Protein AF-A0A928RLR1-F1 (afdb_monomer)

Structure (mmCIF, N/CA/C/O backbone):
data_AF-A0A928RLR1-F1
#
_entry.id   AF-A0A928RLR1-F1
#
loop_
_atom_site.group_PDB
_atom_site.id
_atom_site.type_symbol
_atom_site.label_atom_id
_atom_site.label_alt_id
_atom_site.label_comp_id
_atom_site.label_asym_id
_atom_site.label_entity_id
_atom_site.label_seq_id
_atom_site.pdbx_PDB_ins_code
_atom_site.Cartn_x
_atom_site.Cartn_y
_atom_site.Cartn_z
_atom_site.occupancy
_atom_site.B_iso_or_equiv
_atom_site.auth_seq_id
_atom_site.auth_comp_id
_atom_site.auth_asym_id
_atom_site.auth_atom_id
_atom_site.pdbx_PDB_model_num
ATOM 1 N N . MET A 1 1 ? -2.158 -19.904 -23.054 1.00 44.50 1 MET A N 1
ATOM 2 C CA . MET A 1 1 ? -1.411 -20.178 -21.801 1.00 44.50 1 MET A CA 1
ATOM 3 C C . MET A 1 1 ? -1.931 -19.241 -20.722 1.00 44.50 1 MET A C 1
ATOM 5 O O . MET A 1 1 ? -2.123 -18.072 -21.026 1.00 44.50 1 MET A O 1
ATOM 9 N N . SER A 1 2 ? -2.221 -19.727 -19.510 1.00 50.03 2 SER A N 1
ATOM 10 C CA . SER A 1 2 ? -2.720 -18.870 -18.421 1.00 50.03 2 SER A CA 1
ATOM 11 C C . SER A 1 2 ? -1.707 -17.761 -18.097 1.00 50.03 2 SER A C 1
ATOM 13 O O . SER A 1 2 ? -0.499 -18.006 -18.111 1.00 50.03 2 SER A O 1
ATOM 15 N N . GLY A 1 3 ? -2.174 -16.541 -17.800 1.00 61.34 3 GLY A N 1
ATOM 16 C CA . GLY A 1 3 ? -1.291 -15.396 -17.512 1.00 61.34 3 GLY A CA 1
ATOM 17 C C . GLY A 1 3 ? -0.277 -15.675 -16.391 1.00 61.34 3 GLY A C 1
ATOM 18 O O . GLY A 1 3 ? 0.865 -15.237 -16.456 1.00 61.34 3 GLY A O 1
ATOM 19 N N . LEU A 1 4 ? -0.642 -16.518 -15.421 1.00 61.66 4 LEU A N 1
ATOM 20 C CA . LEU A 1 4 ? 0.240 -16.982 -14.344 1.00 61.66 4 LEU A CA 1
ATOM 21 C C . LEU A 1 4 ? 1.391 -17.881 -14.833 1.00 61.66 4 LEU A C 1
ATOM 23 O O . LEU A 1 4 ? 2.507 -17.769 -14.334 1.00 61.66 4 LEU A O 1
ATOM 27 N N . ALA A 1 5 ? 1.170 -18.737 -15.834 1.00 63.38 5 ALA A N 1
ATOM 28 C CA . ALA A 1 5 ? 2.241 -19.552 -16.412 1.00 63.38 5 ALA A CA 1
ATOM 29 C C . ALA A 1 5 ? 3.253 -18.686 -17.180 1.00 63.38 5 ALA A C 1
ATOM 31 O O . ALA A 1 5 ? 4.463 -18.884 -17.059 1.00 63.38 5 ALA A O 1
ATOM 32 N N . VAL A 1 6 ? 2.764 -17.680 -17.914 1.00 67.12 6 VAL A N 1
ATOM 33 C CA . VAL A 1 6 ? 3.610 -16.689 -18.599 1.00 67.12 6 VAL A CA 1
ATOM 34 C C . VAL A 1 6 ? 4.400 -15.862 -17.581 1.00 67.12 6 VAL A C 1
ATOM 36 O O . VAL A 1 6 ? 5.601 -15.652 -17.763 1.00 67.12 6 VAL A O 1
ATOM 39 N N . TYR A 1 7 ? 3.770 -15.469 -16.469 1.00 67.69 7 TYR A N 1
ATOM 40 C CA . TYR A 1 7 ? 4.453 -14.834 -15.345 1.00 67.69 7 TYR A CA 1
ATOM 41 C C . TYR A 1 7 ? 5.604 -15.690 -14.819 1.00 67.69 7 TYR A C 1
ATOM 43 O O . TYR A 1 7 ? 6.742 -15.230 -14.815 1.00 67.69 7 TYR A O 1
ATOM 51 N N . PHE A 1 8 ? 5.351 -16.946 -14.438 1.00 67.62 8 PHE A N 1
ATOM 52 C CA . PHE A 1 8 ? 6.400 -17.820 -13.907 1.00 67.62 8 PHE A CA 1
ATOM 53 C C . PHE A 1 8 ? 7.541 -18.051 -14.906 1.00 67.62 8 PHE A C 1
ATOM 55 O O . PHE A 1 8 ? 8.704 -18.069 -14.501 1.00 67.62 8 PHE A O 1
ATOM 62 N N . MET A 1 9 ? 7.252 -18.140 -16.208 1.00 66.94 9 MET A N 1
ATOM 63 C CA . MET A 1 9 ? 8.293 -18.230 -17.241 1.00 66.94 9 MET A CA 1
ATOM 64 C C . MET A 1 9 ? 9.148 -16.960 -17.339 1.00 66.94 9 MET A C 1
ATOM 66 O O . MET A 1 9 ? 10.378 -17.054 -17.378 1.00 66.94 9 MET A O 1
ATOM 70 N N . ARG A 1 10 ? 8.531 -15.769 -17.343 1.00 68.69 10 ARG A N 1
ATOM 71 C CA . ARG A 1 10 ? 9.257 -14.483 -17.350 1.00 68.69 10 ARG A CA 1
ATOM 72 C C . ARG A 1 10 ? 10.065 -14.286 -16.062 1.00 68.69 10 ARG A C 1
ATOM 74 O O . ARG A 1 10 ? 11.205 -13.826 -16.105 1.00 68.69 10 ARG A O 1
ATOM 81 N N . MET A 1 11 ? 9.513 -14.712 -14.930 1.00 66.69 11 MET A N 1
ATOM 82 C CA . MET A 1 11 ? 10.120 -14.613 -13.600 1.00 66.69 11 MET A CA 1
ATOM 83 C C . MET A 1 11 ? 11.278 -15.591 -13.395 1.00 66.69 11 MET A C 1
ATOM 85 O O . MET A 1 11 ? 12.257 -15.235 -12.742 1.00 66.69 11 MET A O 1
ATOM 89 N N . LYS A 1 12 ? 11.241 -16.778 -14.018 1.00 65.44 12 LYS A N 1
ATOM 90 C CA . LYS A 1 12 ? 12.367 -17.730 -14.022 1.00 65.44 12 LYS A CA 1
ATOM 91 C C . LYS A 1 12 ? 13.640 -17.109 -14.607 1.00 65.44 12 LYS A C 1
ATOM 93 O O . LYS A 1 12 ? 14.735 -17.404 -14.143 1.00 65.44 12 LYS A O 1
ATOM 98 N N . LYS A 1 13 ? 13.502 -16.205 -15.584 1.00 68.81 13 LYS A N 1
ATOM 99 C CA . LYS A 1 13 ? 14.628 -15.454 -16.168 1.00 68.81 13 LYS A CA 1
ATOM 100 C C . LYS A 1 13 ? 15.097 -14.278 -15.293 1.00 68.81 13 LYS A C 1
ATOM 102 O O . LYS A 1 13 ? 16.145 -13.701 -15.565 1.00 68.81 13 LYS A O 1
ATOM 107 N N . ARG A 1 14 ? 14.329 -13.886 -14.267 1.00 72.69 14 ARG A N 1
ATOM 108 C CA . ARG A 1 14 ? 14.570 -12.704 -13.417 1.00 72.69 14 ARG A CA 1
ATOM 109 C C . ARG A 1 14 ? 14.246 -13.006 -11.934 1.00 72.69 14 ARG A C 1
ATOM 111 O O . ARG A 1 14 ? 13.348 -12.384 -11.362 1.00 72.69 14 ARG A O 1
ATOM 118 N N . PRO A 1 15 ? 14.993 -13.919 -11.277 1.00 77.56 15 PRO A N 1
ATOM 119 C CA . PRO A 1 15 ? 14.675 -14.438 -9.935 1.00 77.56 15 PRO A CA 1
ATOM 120 C C . PRO A 1 15 ? 14.795 -13.405 -8.803 1.00 77.56 15 PRO A C 1
ATOM 122 O O . PRO A 1 15 ? 14.310 -13.635 -7.699 1.00 77.56 15 PRO A O 1
ATOM 125 N N . TYR A 1 16 ? 15.383 -12.239 -9.068 1.00 79.88 16 TYR A N 1
ATOM 126 C CA . TYR A 1 16 ? 15.481 -11.147 -8.101 1.00 79.88 16 TYR A CA 1
ATOM 127 C C . TYR A 1 16 ? 14.135 -10.446 -7.829 1.00 79.88 16 TYR A C 1
ATOM 129 O O . TYR A 1 16 ? 13.956 -9.887 -6.752 1.00 79.88 16 TYR A O 1
ATOM 137 N N . ILE A 1 17 ? 13.183 -10.473 -8.772 1.00 81.25 17 ILE A N 1
ATOM 138 C CA . ILE A 1 17 ? 11.841 -9.887 -8.595 1.00 81.25 17 ILE A CA 1
ATOM 139 C C . ILE A 1 17 ? 11.040 -10.643 -7.522 1.00 81.25 17 ILE A C 1
ATOM 141 O O . ILE A 1 17 ? 10.627 -10.009 -6.550 1.00 81.25 17 ILE A O 1
ATOM 145 N N . PRO A 1 18 ? 10.822 -11.973 -7.634 1.00 84.25 18 PRO A N 1
ATOM 146 C CA . PRO A 1 18 ? 10.083 -12.700 -6.607 1.00 84.25 18 PRO A CA 1
ATOM 147 C C . PRO A 1 18 ? 10.864 -12.723 -5.292 1.00 84.25 18 PRO A C 1
ATOM 149 O O . PRO A 1 18 ? 10.254 -12.618 -4.237 1.00 84.25 18 PRO A O 1
ATOM 152 N N . LEU A 1 19 ? 12.201 -12.767 -5.331 1.00 87.25 19 LEU A N 1
ATOM 153 C CA . LEU A 1 19 ? 13.027 -12.703 -4.126 1.00 87.25 19 LEU A CA 1
ATOM 154 C C . LEU A 1 19 ? 12.828 -11.391 -3.351 1.00 87.25 19 LEU A C 1
ATOM 156 O O . LEU A 1 19 ? 12.740 -11.411 -2.127 1.00 87.25 19 LEU A O 1
ATOM 160 N N . PHE A 1 20 ? 12.705 -10.256 -4.045 1.00 88.69 20 PHE A N 1
ATOM 161 C CA . PHE A 1 20 ? 12.429 -8.975 -3.395 1.00 88.69 20 PHE A CA 1
ATOM 162 C C . PHE A 1 20 ? 11.061 -8.968 -2.697 1.00 88.69 20 PHE A C 1
ATOM 164 O O . PHE A 1 20 ? 10.959 -8.544 -1.544 1.00 88.69 20 PHE A O 1
ATOM 171 N N . ILE A 1 21 ? 10.013 -9.479 -3.355 1.00 90.50 21 ILE A N 1
ATOM 172 C CA . ILE A 1 21 ? 8.676 -9.593 -2.744 1.00 90.50 21 ILE A CA 1
ATOM 173 C C . ILE A 1 21 ? 8.726 -10.560 -1.552 1.00 90.50 21 ILE A C 1
ATOM 175 O O . ILE A 1 21 ? 8.166 -10.276 -0.496 1.00 90.50 21 ILE A O 1
ATOM 179 N N . LEU A 1 22 ? 9.450 -11.671 -1.681 1.00 91.94 22 LEU A N 1
ATOM 180 C CA . LEU A 1 22 ? 9.619 -12.667 -0.627 1.00 91.94 22 LEU A CA 1
ATOM 181 C C . LEU A 1 22 ? 10.276 -12.064 0.626 1.00 91.94 22 LEU A C 1
ATOM 183 O O . LEU A 1 22 ? 9.747 -12.204 1.725 1.00 91.94 22 LEU A O 1
ATOM 187 N N . ILE A 1 23 ? 11.385 -11.337 0.469 1.00 92.00 23 ILE A N 1
ATOM 188 C CA . ILE A 1 23 ? 12.096 -10.706 1.592 1.00 92.00 23 ILE A CA 1
ATOM 189 C C . ILE A 1 23 ? 11.274 -9.560 2.195 1.00 92.00 23 ILE A C 1
ATOM 191 O O . ILE A 1 23 ? 11.144 -9.466 3.413 1.00 92.00 23 ILE A O 1
ATOM 195 N N . SER A 1 24 ? 10.691 -8.692 1.365 1.00 90.38 24 SER A N 1
ATOM 196 C CA . SER A 1 24 ? 9.906 -7.548 1.855 1.00 90.38 24 SER A CA 1
ATOM 197 C C . SER A 1 24 ? 8.658 -7.990 2.622 1.00 90.38 24 SER A C 1
ATOM 199 O O . SER A 1 24 ? 8.382 -7.463 3.699 1.00 90.38 24 SER A O 1
ATOM 201 N N . THR A 1 25 ? 7.947 -9.011 2.139 1.00 91.38 25 THR A N 1
ATOM 202 C CA . THR A 1 25 ? 6.800 -9.585 2.861 1.00 91.38 25 THR A CA 1
ATOM 203 C C . THR A 1 25 ? 7.210 -10.273 4.161 1.00 91.38 25 THR A C 1
ATOM 205 O O . THR A 1 25 ? 6.447 -10.205 5.127 1.00 91.38 25 THR A O 1
ATOM 208 N N . LEU A 1 26 ? 8.411 -10.863 4.239 1.00 91.12 26 LEU A N 1
ATOM 209 C CA . LEU A 1 26 ? 8.951 -11.397 5.495 1.00 91.12 26 LEU A CA 1
ATOM 210 C C . LEU A 1 26 ? 9.178 -10.273 6.507 1.00 91.12 26 LEU A C 1
ATOM 212 O O . LEU A 1 26 ?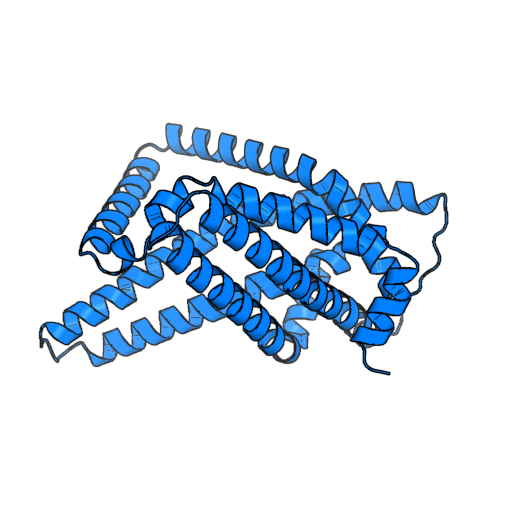 8.674 -10.348 7.626 1.00 91.12 26 LEU A O 1
ATOM 216 N N . ILE A 1 27 ? 9.880 -9.210 6.097 1.00 90.44 27 ILE A N 1
ATOM 217 C CA . ILE A 1 27 ? 10.170 -8.048 6.949 1.00 90.44 27 ILE A CA 1
ATOM 218 C C . ILE A 1 27 ? 8.868 -7.438 7.472 1.00 90.44 27 ILE A C 1
ATOM 220 O O . ILE A 1 27 ? 8.731 -7.246 8.676 1.00 90.44 27 ILE A O 1
ATOM 224 N N . ILE A 1 28 ? 7.887 -7.196 6.594 1.00 87.25 28 ILE A N 1
ATOM 225 C CA . ILE A 1 28 ? 6.581 -6.642 6.986 1.00 87.25 28 ILE A CA 1
ATOM 226 C C . ILE A 1 28 ? 5.884 -7.558 7.996 1.00 87.25 28 ILE A C 1
ATOM 228 O O . ILE A 1 28 ? 5.355 -7.077 8.993 1.00 87.25 28 ILE A O 1
ATOM 232 N N . THR A 1 29 ? 5.902 -8.872 7.769 1.00 86.44 29 THR A N 1
ATOM 233 C CA . THR A 1 29 ? 5.250 -9.838 8.665 1.00 86.44 29 THR A CA 1
ATOM 234 C C . THR A 1 29 ? 5.914 -9.873 10.044 1.00 86.44 29 THR A C 1
ATOM 236 O O . THR A 1 29 ? 5.217 -9.883 11.055 1.00 86.44 29 THR A O 1
ATOM 239 N N . VAL A 1 30 ? 7.247 -9.821 10.106 1.00 84.75 30 VAL A N 1
ATOM 240 C CA . VAL A 1 30 ? 7.993 -9.771 11.374 1.00 84.75 30 VAL A CA 1
ATOM 241 C C . VAL A 1 30 ? 7.764 -8.448 12.110 1.00 84.75 30 VAL A C 1
ATOM 243 O O . VAL A 1 30 ? 7.572 -8.456 13.325 1.00 84.75 30 VAL A O 1
ATOM 246 N N . LEU A 1 31 ? 7.766 -7.316 11.397 1.00 85.00 31 LEU A N 1
ATOM 247 C CA . LEU A 1 31 ? 7.502 -5.999 11.987 1.00 85.00 31 LEU A CA 1
ATOM 248 C C . LEU A 1 31 ? 6.078 -5.896 12.534 1.00 85.00 31 LEU A C 1
ATOM 250 O O . LEU A 1 31 ? 5.882 -5.354 13.616 1.00 85.00 31 LEU A O 1
ATOM 254 N N . GLU A 1 32 ? 5.095 -6.433 11.813 1.00 78.62 32 GLU A N 1
ATOM 255 C CA . GLU A 1 32 ? 3.702 -6.464 12.262 1.00 78.62 32 GLU A CA 1
ATOM 256 C C . GLU A 1 32 ? 3.542 -7.330 13.512 1.00 78.62 32 GLU A C 1
ATOM 258 O O . GLU A 1 32 ? 2.891 -6.906 14.460 1.00 78.62 32 GLU A O 1
ATOM 263 N N . HIS A 1 33 ? 4.205 -8.488 13.556 1.00 75.88 33 HIS A N 1
ATOM 264 C CA . HIS A 1 33 ? 4.186 -9.372 14.719 1.00 75.88 33 HIS A CA 1
ATOM 265 C C . HIS A 1 33 ? 4.811 -8.740 15.970 1.00 75.88 33 HIS A C 1
ATOM 267 O O . HIS A 1 33 ? 4.310 -8.919 17.072 1.00 75.88 33 HIS A O 1
ATOM 273 N N . LYS A 1 34 ? 5.901 -7.982 15.808 1.00 77.50 34 LYS A N 1
ATOM 274 C CA . LYS A 1 34 ? 6.567 -7.277 16.915 1.00 77.50 34 LYS A CA 1
ATOM 275 C C . LYS A 1 34 ? 5.932 -5.925 17.248 1.00 77.50 34 LYS A C 1
ATOM 277 O O . LYS A 1 34 ? 6.462 -5.199 18.086 1.00 77.50 34 LYS A O 1
ATOM 282 N N . SER A 1 35 ? 4.858 -5.541 16.560 1.00 76.12 35 SER A N 1
ATOM 283 C CA . SER A 1 35 ? 4.264 -4.226 16.741 1.00 76.12 35 SER A CA 1
ATOM 284 C C . SER A 1 35 ? 3.439 -4.186 18.031 1.00 76.12 35 SER A C 1
ATOM 286 O O . SER A 1 35 ? 2.433 -4.894 18.122 1.00 76.12 35 SER A O 1
ATOM 288 N N . PRO A 1 36 ? 3.766 -3.299 18.989 1.00 69.38 36 PRO A N 1
ATOM 289 C CA . PRO A 1 36 ? 2.990 -3.158 20.222 1.00 69.38 36 PRO A CA 1
ATOM 290 C C . PRO A 1 36 ? 1.555 -2.680 19.948 1.00 69.38 36 PRO A C 1
ATOM 292 O O . PRO A 1 36 ? 0.653 -2.897 20.751 1.00 69.38 36 PRO A O 1
ATOM 295 N N . ILE A 1 37 ? 1.317 -2.048 18.793 1.00 66.31 37 ILE A N 1
ATOM 296 C CA . ILE A 1 37 ? -0.022 -1.646 18.345 1.00 66.31 37 ILE A CA 1
ATOM 297 C C . ILE A 1 37 ? -0.855 -2.883 17.999 1.00 66.31 37 ILE A C 1
ATOM 299 O O . ILE A 1 37 ? -2.018 -2.967 18.377 1.00 66.31 37 ILE A O 1
ATOM 303 N N . VAL A 1 38 ? -0.269 -3.853 17.296 1.00 68.00 38 VAL A N 1
ATOM 304 C CA . VAL A 1 38 ? -0.962 -5.094 16.924 1.00 68.00 38 VAL A CA 1
ATOM 305 C C . VAL A 1 38 ? -1.201 -5.959 18.158 1.00 68.00 38 VAL A C 1
ATOM 307 O O . VAL A 1 38 ? -2.268 -6.542 18.287 1.00 68.00 38 VAL A O 1
ATOM 310 N N . GLU A 1 39 ? -0.279 -5.961 19.116 1.00 65.19 39 GLU A N 1
ATOM 311 C CA . GLU A 1 39 ? -0.481 -6.623 20.407 1.00 65.19 39 GLU A CA 1
ATOM 312 C C . GLU A 1 39 ? -1.620 -5.994 21.216 1.00 65.19 39 GLU A C 1
ATOM 314 O O . GLU A 1 39 ? -2.522 -6.693 21.681 1.00 65.19 39 GLU A O 1
ATOM 319 N N . LYS A 1 40 ? -1.626 -4.663 21.327 1.00 63.38 40 LYS A N 1
ATOM 320 C CA . LYS A 1 40 ? -2.626 -3.937 22.114 1.00 63.38 40 LYS A CA 1
ATOM 321 C C . LYS A 1 40 ? -4.017 -3.975 21.478 1.00 63.38 40 LYS A C 1
ATOM 323 O O . LYS A 1 40 ? -4.995 -4.202 22.180 1.00 63.38 40 LYS A O 1
ATOM 328 N N . TYR A 1 41 ? -4.114 -3.761 20.166 1.00 60.28 41 TYR A N 1
ATOM 329 C CA . TYR A 1 41 ? -5.388 -3.577 19.455 1.00 60.28 41 TYR A CA 1
ATOM 330 C C . TYR A 1 41 ? -5.805 -4.768 18.582 1.00 60.28 41 TYR A C 1
ATOM 332 O O . TYR A 1 41 ? -6.936 -4.810 18.108 1.00 60.28 41 TYR A O 1
ATOM 340 N N . GLY A 1 42 ? -4.914 -5.731 18.345 1.00 55.59 42 GLY A N 1
ATOM 341 C CA . GLY A 1 42 ? -5.177 -6.903 17.506 1.00 55.59 42 GLY A CA 1
ATOM 342 C C . GLY A 1 42 ? -5.837 -8.067 18.241 1.00 55.59 42 GLY A C 1
ATOM 343 O O . GLY A 1 42 ? -6.270 -9.020 17.596 1.00 55.59 42 GLY A O 1
ATOM 344 N N . SER A 1 43 ? -5.971 -8.010 19.570 1.00 54.94 43 SER A N 1
ATOM 345 C CA . SER A 1 43 ? -6.797 -8.985 20.282 1.00 54.94 43 SER A CA 1
ATOM 346 C C . SER A 1 43 ? -8.282 -8.685 20.038 1.00 54.94 43 SER A C 1
ATOM 348 O O . SER A 1 43 ? -8.764 -7.583 20.306 1.00 54.94 43 SER A O 1
ATOM 350 N N . PHE A 1 44 ? -9.048 -9.682 19.578 1.00 50.00 44 PHE A N 1
ATOM 351 C CA . PHE A 1 44 ? -10.512 -9.576 19.439 1.00 50.00 44 PHE A CA 1
ATOM 352 C C . PHE A 1 44 ? -11.206 -9.134 20.741 1.00 50.00 44 PHE A C 1
ATOM 354 O O . PHE A 1 44 ? -12.317 -8.615 20.702 1.00 50.00 44 PHE A O 1
ATOM 361 N N . LYS A 1 45 ? -10.536 -9.277 21.890 1.00 49.22 45 LYS A N 1
ATOM 362 C CA . LYS A 1 45 ? -11.004 -8.851 23.211 1.00 49.22 45 LYS A CA 1
ATOM 363 C C . LYS A 1 45 ? -11.391 -7.368 23.263 1.00 49.22 45 LYS A C 1
ATOM 365 O O . LYS A 1 45 ? -12.370 -7.046 23.921 1.00 49.22 45 LYS A O 1
ATOM 370 N N . LEU A 1 46 ? -10.679 -6.502 22.538 1.00 52.16 46 LEU A N 1
ATOM 371 C CA . LEU A 1 46 ? -10.947 -5.058 22.492 1.00 52.16 46 LEU A CA 1
ATOM 372 C C . LEU A 1 46 ? -12.137 -4.709 21.581 1.00 52.16 46 LEU A C 1
ATOM 374 O O . LEU A 1 46 ? -12.818 -3.723 21.816 1.00 52.16 46 LEU A O 1
ATOM 378 N N . ILE A 1 47 ? -12.427 -5.541 20.570 1.00 51.09 47 ILE A N 1
ATOM 379 C CA . ILE A 1 47 ? -13.580 -5.373 19.663 1.00 51.09 47 ILE A CA 1
ATOM 380 C C . ILE A 1 47 ? -14.899 -5.786 20.349 1.00 51.09 47 ILE A C 1
ATOM 382 O O . ILE A 1 47 ? -15.972 -5.311 19.985 1.00 51.09 47 ILE A O 1
ATOM 386 N N . PHE A 1 48 ? -14.827 -6.661 21.355 1.00 49.53 48 PHE A N 1
ATOM 387 C CA . PHE A 1 48 ? -15.995 -7.163 22.088 1.00 49.53 48 PHE A CA 1
ATOM 388 C C . PHE A 1 48 ? -16.144 -6.587 23.507 1.00 49.53 48 PHE A C 1
ATOM 390 O O . PHE A 1 48 ? -17.119 -6.913 24.185 1.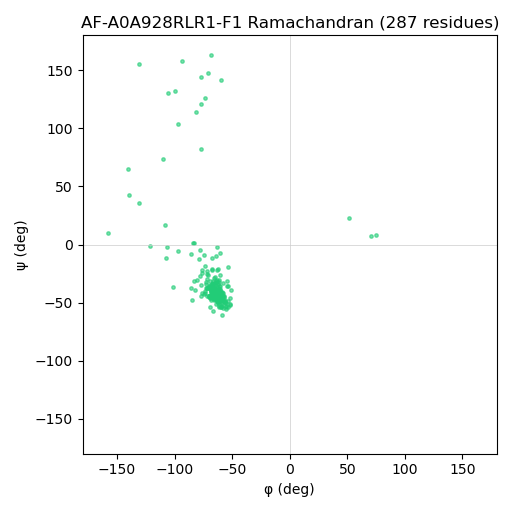00 49.53 48 PHE A O 1
ATOM 397 N N . SER A 1 49 ? -15.222 -5.739 23.976 1.00 52.41 49 SER A N 1
ATOM 398 C CA . SER A 1 49 ? -15.354 -5.047 25.263 1.00 52.41 49 SER A CA 1
ATOM 399 C C . SER A 1 49 ? -15.994 -3.661 25.104 1.00 52.41 49 SER A C 1
ATOM 401 O O . SER A 1 49 ? -15.962 -3.049 24.037 1.00 52.41 49 SER A O 1
ATOM 403 N N . LYS A 1 50 ? -16.577 -3.135 26.192 1.00 54.81 50 LYS A N 1
ATOM 404 C CA . LYS A 1 50 ? -17.102 -1.755 26.270 1.00 54.81 50 LYS A CA 1
ATOM 405 C C . LYS A 1 50 ? -16.025 -0.672 26.041 1.00 54.81 50 LYS A C 1
ATOM 407 O O . LYS A 1 50 ? -16.382 0.491 25.888 1.00 54.81 50 LYS A O 1
ATOM 412 N N . ASP A 1 51 ? -14.749 -1.051 25.942 1.00 62.28 51 ASP A N 1
ATOM 413 C CA . ASP A 1 51 ? -13.594 -0.146 25.891 1.00 62.28 51 ASP A CA 1
ATOM 414 C C . ASP A 1 51 ? -13.409 0.581 24.549 1.00 62.28 51 ASP A C 1
ATOM 416 O O . ASP A 1 51 ? -12.556 1.462 24.457 1.00 62.28 51 ASP A O 1
ATOM 420 N N . ILE A 1 52 ? -14.154 0.242 23.485 1.00 64.50 52 ILE A N 1
ATOM 421 C CA . ILE A 1 52 ? -13.976 0.908 22.179 1.00 64.50 52 ILE A CA 1
ATOM 422 C C . ILE A 1 52 ? -14.353 2.386 22.269 1.00 64.50 52 ILE A C 1
ATOM 424 O O . ILE A 1 52 ? -13.613 3.221 21.758 1.00 64.50 52 ILE A O 1
ATOM 428 N N . MET A 1 53 ? -15.473 2.731 22.914 1.00 66.00 53 MET A N 1
ATOM 429 C CA . MET A 1 53 ? -15.862 4.142 23.058 1.00 66.00 53 MET A CA 1
ATOM 430 C C . MET A 1 53 ? -14.918 4.899 23.973 1.00 66.00 53 MET A C 1
ATOM 432 O O . MET A 1 53 ? -14.590 6.038 23.666 1.00 66.00 53 MET A O 1
ATOM 436 N N . ASP A 1 54 ? -14.433 4.262 25.035 1.00 69.69 54 ASP A N 1
ATOM 437 C CA . ASP A 1 54 ? -13.454 4.875 25.928 1.00 69.69 54 ASP A CA 1
ATOM 438 C C . ASP A 1 54 ? -12.121 5.089 25.198 1.00 69.69 54 ASP A C 1
ATOM 440 O O . ASP A 1 54 ? -11.525 6.155 25.301 1.00 69.69 54 ASP A O 1
ATOM 444 N N . SER A 1 55 ? -11.703 4.141 24.351 1.00 70.94 55 SER A N 1
ATOM 445 C CA . SER A 1 55 ? -10.503 4.262 23.511 1.00 70.94 55 SER A CA 1
ATOM 446 C C . SER A 1 55 ? -10.653 5.326 22.418 1.00 70.94 55 SER A C 1
ATOM 448 O O . SER A 1 55 ? -9.705 6.058 22.134 1.00 70.94 55 SER A O 1
ATOM 450 N N . LEU A 1 56 ? -11.832 5.426 21.790 1.00 68.94 56 LEU A N 1
ATOM 451 C CA . LEU A 1 56 ? -12.139 6.474 20.811 1.00 68.94 56 LEU A CA 1
ATOM 452 C C . LEU A 1 56 ? -12.263 7.847 21.479 1.00 68.94 56 LEU A C 1
ATOM 454 O O . LEU A 1 56 ? -11.806 8.835 20.910 1.00 68.94 56 LEU A O 1
ATOM 458 N N . GLY A 1 57 ? -12.834 7.910 22.681 1.00 70.00 57 GLY A N 1
ATOM 459 C CA . GLY A 1 57 ? -12.917 9.112 23.506 1.00 70.00 57 GLY A CA 1
ATOM 460 C C . GLY A 1 57 ? -11.538 9.579 23.959 1.00 70.00 57 GLY A C 1
ATOM 461 O O . GLY A 1 57 ? -11.213 10.751 23.803 1.00 70.00 57 GLY A O 1
ATOM 462 N N . GLU A 1 58 ? -10.679 8.662 24.414 1.00 76.25 58 GLU A N 1
ATOM 463 C CA . GLU A 1 58 ? -9.277 8.945 24.741 1.00 76.25 58 GLU A CA 1
ATOM 464 C C . GLU A 1 58 ? -8.511 9.434 23.502 1.00 76.25 58 GLU A C 1
ATOM 466 O O . GLU A 1 58 ? -7.719 10.373 23.588 1.00 76.25 58 GLU A O 1
ATOM 471 N N . LEU A 1 59 ? -8.760 8.835 22.330 1.00 72.12 59 LEU A N 1
ATOM 472 C CA . LEU A 1 59 ? -8.174 9.283 21.067 1.00 72.12 59 LEU A CA 1
ATOM 473 C C . LEU A 1 59 ? -8.658 10.690 20.685 1.00 72.12 59 LEU A C 1
ATOM 475 O O . LEU A 1 59 ? -7.828 11.528 20.339 1.00 72.12 59 LEU A O 1
ATOM 479 N N . SER A 1 60 ? -9.963 10.967 20.785 1.00 73.62 60 SER A N 1
ATOM 480 C CA . SER A 1 60 ? -10.541 12.295 20.527 1.00 73.62 60 SER A CA 1
ATOM 481 C C . SER A 1 60 ? -9.954 13.336 21.471 1.00 73.62 60 SER A C 1
ATOM 483 O O . SER A 1 60 ? -9.458 14.362 21.020 1.00 73.62 60 SER A O 1
ATOM 485 N N . HIS A 1 61 ? -9.893 13.029 22.768 1.00 78.19 61 HIS A N 1
ATOM 486 C CA . HIS A 1 61 ? -9.314 13.913 23.773 1.00 78.19 61 HIS A CA 1
ATOM 487 C C . HIS A 1 61 ? -7.826 14.175 23.507 1.00 78.19 61 HIS A C 1
ATOM 489 O O . HIS A 1 61 ? -7.358 15.303 23.655 1.00 78.19 61 HIS A O 1
ATOM 495 N N . LYS A 1 62 ? -7.055 13.165 23.078 1.00 78.56 62 LYS A N 1
ATOM 496 C CA . LYS A 1 62 ? -5.651 13.353 22.668 1.00 78.56 62 LYS A CA 1
ATOM 497 C C . LYS A 1 62 ? -5.526 14.260 21.448 1.00 78.56 62 LYS A C 1
ATOM 499 O O . LYS A 1 62 ? -4.633 15.100 21.428 1.00 78.56 62 LYS A O 1
ATOM 504 N N . VAL A 1 63 ? -6.410 14.114 20.460 1.00 75.06 63 VAL A N 1
ATOM 505 C CA . VAL A 1 63 ? -6.454 14.982 19.272 1.00 75.06 63 VAL A CA 1
ATOM 506 C C . VAL A 1 63 ? -6.822 16.415 19.669 1.00 75.06 63 VAL A C 1
ATOM 508 O O . VAL A 1 63 ? -6.157 17.351 19.240 1.00 75.06 63 VAL A O 1
ATOM 511 N N . GLU A 1 64 ? -7.816 16.601 20.536 1.00 76.19 64 GLU A N 1
ATOM 512 C CA . GLU A 1 64 ? -8.225 17.913 21.054 1.00 76.19 64 GLU A CA 1
ATOM 513 C C . GLU A 1 64 ? -7.111 18.583 21.862 1.00 76.19 64 GLU A C 1
ATOM 515 O O . GLU A 1 64 ? -6.788 19.743 21.622 1.00 76.19 64 GLU A O 1
ATOM 520 N N . THR A 1 65 ? -6.463 17.837 22.761 1.00 79.06 65 THR A N 1
ATOM 521 C CA . THR A 1 65 ? -5.326 18.325 23.561 1.00 79.06 65 THR A CA 1
ATOM 522 C C . THR A 1 65 ? -4.155 18.712 22.659 1.00 79.06 65 THR A C 1
ATOM 524 O O . THR A 1 65 ? -3.525 19.748 22.855 1.00 79.06 65 THR A O 1
ATOM 527 N N . PHE A 1 66 ? -3.892 17.911 21.624 1.00 72.94 66 PHE A N 1
ATOM 528 C CA . PHE A 1 66 ? -2.883 18.215 20.618 1.00 72.94 66 PHE A CA 1
ATOM 529 C C . PHE A 1 66 ? -3.207 19.511 19.861 1.00 72.94 66 PHE A C 1
ATOM 531 O O . PHE A 1 66 ? -2.326 20.341 19.668 1.00 72.94 66 PHE A O 1
ATOM 538 N N . ILE A 1 67 ? -4.468 19.734 19.478 1.00 73.81 67 ILE A N 1
ATOM 539 C CA . ILE A 1 67 ? -4.902 20.972 18.806 1.00 73.81 67 ILE A CA 1
ATOM 540 C C . ILE A 1 67 ? -4.821 22.186 19.750 1.00 73.81 67 ILE A C 1
ATOM 542 O O . ILE A 1 67 ? -4.471 23.281 19.307 1.00 73.81 67 ILE A O 1
ATOM 546 N N . ALA A 1 68 ? -5.112 22.000 21.040 1.00 76.75 68 ALA A N 1
ATOM 547 C CA . ALA A 1 68 ? -5.113 23.062 22.045 1.00 76.75 68 ALA A CA 1
ATOM 548 C C . ALA A 1 68 ? -3.713 23.638 22.342 1.00 76.75 68 ALA A C 1
ATOM 550 O O . ALA A 1 68 ? -3.608 24.782 22.787 1.00 76.75 68 ALA A O 1
ATOM 551 N N . GLU A 1 69 ? -2.636 22.900 22.048 1.00 81.75 69 GLU A N 1
ATOM 552 C CA . GLU A 1 69 ? -1.247 23.352 22.202 1.00 81.75 69 GLU A CA 1
ATOM 553 C C . GLU A 1 69 ? -0.546 23.565 20.842 1.00 81.75 69 GLU A C 1
ATOM 555 O O . GLU A 1 69 ? 0.350 22.803 20.454 1.00 81.75 69 GLU A O 1
ATOM 560 N N . PRO A 1 70 ? -0.875 24.638 20.098 1.00 71.19 70 PRO A N 1
ATOM 561 C CA . PRO A 1 70 ? -0.496 24.781 18.691 1.00 71.19 70 PRO A CA 1
ATOM 562 C C . PRO A 1 70 ? 1.021 24.806 18.456 1.00 71.19 70 PRO A C 1
ATOM 564 O O . PRO A 1 70 ? 1.499 24.314 17.435 1.00 71.19 70 PRO A O 1
ATOM 567 N N . LYS A 1 71 ? 1.809 25.337 19.402 1.00 76.44 71 LYS A N 1
ATOM 568 C CA . LYS A 1 71 ? 3.277 25.361 19.283 1.00 76.44 71 LYS A CA 1
ATOM 569 C C . LYS A 1 71 ? 3.884 23.958 19.372 1.00 76.44 71 LYS A C 1
ATOM 571 O O . LYS A 1 71 ? 4.739 23.620 18.556 1.00 76.44 71 LYS A O 1
ATOM 576 N N . ASN A 1 72 ? 3.418 23.139 20.314 1.00 79.12 72 ASN A N 1
ATOM 577 C CA . ASN A 1 72 ? 3.885 21.762 20.480 1.00 79.12 72 ASN A CA 1
ATOM 578 C C . ASN A 1 72 ? 3.405 20.881 19.318 1.00 79.12 72 ASN A C 1
ATOM 580 O O . ASN A 1 72 ? 4.172 20.063 18.807 1.00 79.12 72 ASN A O 1
ATOM 584 N N . ALA A 1 73 ? 2.184 21.120 18.830 1.00 79.06 73 ALA A N 1
ATOM 585 C CA . ALA A 1 73 ? 1.619 20.427 17.679 1.00 79.06 73 ALA A CA 1
ATOM 586 C C . ALA A 1 73 ? 2.423 20.642 16.393 1.00 79.06 73 ALA A C 1
ATOM 588 O O . ALA A 1 73 ? 2.764 19.678 15.706 1.00 79.06 73 ALA A O 1
ATOM 589 N N . ILE A 1 74 ? 2.781 21.894 16.079 1.00 84.81 74 ILE A N 1
ATOM 590 C CA . ILE A 1 74 ? 3.565 22.219 14.877 1.00 84.81 74 ILE A CA 1
ATOM 591 C C . ILE A 1 74 ? 4.928 21.520 14.913 1.00 84.81 74 ILE A C 1
ATOM 593 O O . ILE A 1 74 ? 5.338 20.931 13.913 1.00 84.81 74 ILE A O 1
ATOM 597 N N . VAL A 1 75 ? 5.616 21.532 16.060 1.00 85.81 75 VAL A N 1
ATOM 598 C CA . VAL A 1 75 ? 6.915 20.855 16.210 1.00 85.81 75 VAL A CA 1
ATOM 599 C C . VAL A 1 75 ? 6.776 19.348 15.987 1.00 85.81 75 VAL A C 1
ATOM 601 O O . VAL A 1 75 ? 7.560 18.767 15.238 1.00 85.81 75 VAL A O 1
ATOM 604 N N . GLN A 1 76 ? 5.755 18.713 16.566 1.00 85.38 76 GLN A N 1
ATOM 605 C CA . GLN A 1 76 ? 5.514 17.279 16.386 1.00 85.38 76 GLN A CA 1
ATOM 606 C C . GLN A 1 76 ? 5.156 16.920 14.935 1.00 85.38 76 GLN A C 1
ATOM 608 O O . GLN A 1 76 ? 5.661 15.922 14.419 1.00 85.38 76 GLN A O 1
ATOM 613 N N . ILE A 1 77 ? 4.364 17.750 14.243 1.00 88.25 77 ILE A N 1
ATOM 614 C CA . ILE A 1 77 ? 4.063 17.573 12.811 1.00 88.25 77 ILE A CA 1
ATOM 615 C C . ILE A 1 77 ? 5.343 17.675 11.983 1.00 88.25 77 ILE A C 1
ATOM 617 O O . ILE A 1 77 ? 5.590 16.820 11.137 1.00 88.25 77 ILE A O 1
ATOM 621 N N . LEU A 1 78 ? 6.182 18.683 12.226 1.00 91.00 78 LEU A N 1
ATOM 622 C CA . LEU A 1 78 ? 7.435 18.854 11.487 1.00 91.00 78 LEU A CA 1
ATOM 623 C C . LEU A 1 78 ? 8.391 17.676 11.703 1.00 91.00 78 LEU A C 1
ATOM 625 O O . LEU A 1 78 ? 8.954 17.164 10.734 1.00 91.00 78 LEU A O 1
ATOM 629 N N . LEU A 1 79 ? 8.530 17.204 12.946 1.00 91.69 79 LEU A N 1
ATOM 630 C CA . LEU A 1 79 ? 9.322 16.013 13.263 1.00 91.69 79 LEU A CA 1
ATOM 631 C C . LEU A 1 79 ? 8.772 14.769 12.560 1.00 91.69 79 LEU A C 1
ATOM 633 O O . LEU A 1 79 ? 9.542 13.993 11.994 1.00 91.69 79 LEU A O 1
ATOM 637 N N . TYR A 1 80 ? 7.449 14.605 12.542 1.00 91.44 80 TYR A N 1
ATOM 638 C CA . TYR A 1 80 ? 6.795 13.509 11.837 1.00 91.44 80 TYR A CA 1
ATOM 639 C C . TYR A 1 80 ? 7.045 13.562 10.325 1.00 91.44 80 TYR A C 1
ATOM 641 O O . TYR A 1 80 ? 7.416 12.552 9.731 1.00 91.44 80 TYR A O 1
ATOM 649 N N . LEU A 1 81 ? 6.892 14.732 9.699 1.00 94.38 81 LEU A N 1
ATOM 650 C CA . LEU A 1 81 ? 7.144 14.911 8.267 1.00 94.38 81 LEU A CA 1
ATOM 651 C C . LEU A 1 81 ? 8.612 14.641 7.921 1.00 94.38 81 LEU A C 1
ATOM 653 O O . LEU A 1 81 ? 8.895 13.968 6.929 1.00 94.38 81 LEU A O 1
ATOM 657 N N . LEU A 1 82 ? 9.547 15.103 8.753 1.00 94.44 82 LEU A N 1
ATOM 658 C CA . LEU A 1 82 ? 10.971 14.834 8.567 1.00 94.44 82 LEU A CA 1
ATOM 659 C C . LEU A 1 82 ? 11.276 13.334 8.683 1.00 94.44 82 LEU A C 1
ATOM 661 O O . LEU A 1 82 ? 11.981 12.778 7.839 1.00 94.44 82 LEU A O 1
ATOM 665 N N . PHE A 1 83 ? 10.704 12.665 9.686 1.00 93.81 83 PHE A N 1
ATOM 666 C CA . PHE A 1 83 ? 10.830 11.221 9.861 1.00 93.81 83 PHE A CA 1
ATOM 667 C C . PHE A 1 83 ? 10.235 10.452 8.674 1.00 93.81 83 PHE A C 1
ATOM 669 O O . PHE A 1 83 ? 10.895 9.579 8.109 1.00 93.81 83 PHE A O 1
ATOM 676 N N . ALA A 1 84 ? 9.025 10.813 8.241 1.00 94.38 84 ALA A N 1
ATOM 677 C CA . ALA A 1 84 ? 8.365 10.218 7.085 1.00 94.38 84 ALA A CA 1
ATOM 678 C C . ALA A 1 84 ? 9.215 10.374 5.817 1.00 94.38 84 ALA A C 1
ATOM 680 O O . ALA A 1 84 ? 9.352 9.419 5.049 1.00 94.38 84 ALA A O 1
ATOM 681 N N . LEU A 1 85 ? 9.836 11.539 5.608 1.00 94.62 85 LEU A N 1
ATOM 682 C CA . LEU A 1 85 ? 10.729 11.781 4.476 1.00 94.62 85 LEU A CA 1
ATOM 683 C C . LEU A 1 85 ? 11.998 10.921 4.554 1.00 94.62 85 LEU A C 1
ATOM 685 O O . LEU A 1 85 ? 12.376 10.299 3.560 1.00 94.62 85 LEU A O 1
ATOM 689 N N . ALA A 1 86 ? 12.624 10.836 5.731 1.00 94.12 86 ALA A N 1
ATOM 690 C CA . ALA A 1 86 ? 13.823 10.028 5.945 1.00 94.12 86 ALA A CA 1
ATOM 691 C C . ALA A 1 86 ? 13.557 8.536 5.688 1.00 94.12 86 ALA A C 1
ATOM 693 O O . ALA A 1 86 ? 14.275 7.894 4.918 1.00 94.12 86 ALA A O 1
ATOM 694 N N . VAL A 1 87 ? 12.477 7.992 6.258 1.00 93.25 87 VAL A N 1
ATOM 695 C CA . VAL A 1 87 ? 12.066 6.596 6.035 1.00 93.25 87 VAL A CA 1
ATOM 696 C C . VAL A 1 87 ? 11.714 6.362 4.564 1.00 93.25 87 VAL A C 1
ATOM 698 O O . VAL A 1 87 ? 12.120 5.352 3.985 1.00 93.25 87 VAL A O 1
ATOM 701 N N . SER A 1 88 ? 11.032 7.317 3.923 1.00 95.12 88 SER A N 1
ATOM 702 C CA . SER A 1 88 ? 10.732 7.250 2.488 1.00 95.12 88 SER A CA 1
ATOM 703 C C . SER A 1 88 ? 11.997 7.152 1.647 1.00 95.12 88 SER A C 1
ATOM 705 O O . SER A 1 88 ? 12.042 6.332 0.732 1.00 95.12 88 SER A O 1
ATOM 707 N N . ALA A 1 89 ? 13.038 7.929 1.959 1.00 93.38 89 ALA A N 1
ATOM 708 C CA . ALA A 1 89 ? 14.314 7.878 1.248 1.00 93.38 89 ALA A CA 1
ATOM 709 C C . ALA A 1 89 ? 14.979 6.496 1.346 1.00 93.38 89 ALA A C 1
ATOM 711 O O . ALA A 1 89 ? 15.382 5.936 0.323 1.00 93.38 89 ALA A O 1
ATOM 712 N N . VAL A 1 90 ? 15.012 5.908 2.547 1.00 91.88 90 VAL A N 1
ATOM 713 C CA . VAL A 1 90 ? 15.598 4.576 2.782 1.00 91.88 90 VAL A CA 1
ATOM 714 C C . VAL A 1 90 ? 14.850 3.493 2.000 1.00 91.88 90 VAL A C 1
ATOM 716 O O . VAL A 1 90 ? 15.463 2.715 1.266 1.00 91.88 90 VAL A O 1
ATOM 719 N N . ILE A 1 91 ? 13.517 3.459 2.094 1.00 91.19 91 ILE A N 1
ATOM 720 C CA . ILE A 1 91 ? 12.696 2.441 1.413 1.00 91.19 91 ILE A CA 1
ATOM 721 C C . ILE A 1 91 ? 12.755 2.614 -0.114 1.00 91.19 91 ILE A C 1
ATOM 723 O O . ILE A 1 91 ? 12.775 1.633 -0.870 1.00 91.19 91 ILE A O 1
ATOM 727 N N . SER A 1 92 ? 12.826 3.860 -0.588 1.00 92.00 92 SER A N 1
ATOM 728 C CA . SER A 1 92 ? 12.861 4.178 -2.019 1.00 92.00 92 SER A CA 1
ATOM 729 C C . SER A 1 92 ? 14.108 3.674 -2.718 1.00 92.00 92 SER A C 1
ATOM 731 O O . SER A 1 92 ? 14.045 3.380 -3.913 1.00 92.00 92 SER A O 1
ATOM 733 N N . PHE A 1 93 ? 15.227 3.537 -2.004 1.00 88.44 93 PHE A N 1
ATOM 734 C CA . PHE A 1 93 ? 16.482 3.091 -2.601 1.00 88.44 93 PHE A CA 1
ATOM 735 C C . PHE A 1 93 ? 16.323 1.701 -3.224 1.00 88.44 93 PHE A C 1
ATOM 737 O O . PHE A 1 93 ? 16.532 1.516 -4.421 1.00 88.44 93 PHE A O 1
ATOM 744 N N . PHE A 1 94 ? 15.830 0.742 -2.440 1.00 86.50 94 PHE A N 1
ATOM 745 C CA . PHE A 1 94 ? 15.607 -0.621 -2.916 1.00 86.50 94 PHE A CA 1
ATOM 746 C C . PHE A 1 94 ? 14.387 -0.723 -3.838 1.00 86.50 94 PHE A C 1
ATOM 748 O O . PHE A 1 94 ? 14.419 -1.413 -4.860 1.00 86.50 94 PHE A O 1
ATOM 755 N N . THR A 1 95 ? 13.314 -0.004 -3.503 1.00 89.06 95 THR A N 1
ATOM 756 C CA . THR A 1 95 ? 12.039 -0.134 -4.217 1.00 89.06 95 THR A CA 1
ATOM 757 C C . THR A 1 95 ? 12.084 0.487 -5.614 1.00 89.06 95 THR A C 1
ATOM 759 O O . THR A 1 95 ? 11.484 -0.055 -6.536 1.00 89.06 95 THR A O 1
ATOM 762 N N . SER A 1 96 ? 12.829 1.576 -5.819 1.00 88.38 96 SER A N 1
ATOM 763 C CA . SER A 1 96 ? 12.953 2.218 -7.139 1.00 88.38 96 SER A CA 1
ATOM 764 C C . SER A 1 96 ? 13.605 1.298 -8.178 1.00 88.38 96 SER A C 1
ATOM 766 O O . SER A 1 96 ? 13.123 1.188 -9.309 1.00 88.38 96 SER A O 1
ATOM 768 N N . ILE A 1 97 ? 14.645 0.562 -7.771 1.00 85.25 97 ILE A N 1
ATOM 769 C CA . ILE A 1 97 ? 15.311 -0.448 -8.602 1.00 85.25 97 ILE A CA 1
ATOM 770 C C . ILE A 1 97 ? 14.336 -1.585 -8.924 1.00 85.25 97 ILE A C 1
ATOM 772 O O . ILE A 1 97 ? 14.251 -2.022 -10.075 1.00 85.25 97 ILE A O 1
ATOM 776 N N . TYR A 1 98 ? 13.592 -2.055 -7.920 1.00 88.12 98 TYR A N 1
ATOM 777 C CA . TYR A 1 98 ? 12.583 -3.098 -8.090 1.00 88.12 98 TYR A CA 1
ATOM 778 C C . TYR A 1 98 ? 11.489 -2.682 -9.085 1.00 88.12 98 TYR A C 1
ATOM 780 O O . TYR A 1 98 ? 11.279 -3.385 -10.074 1.00 88.12 98 TYR A O 1
ATOM 788 N N . ILE A 1 99 ? 10.857 -1.521 -8.874 1.00 88.81 99 ILE A N 1
ATOM 789 C CA . ILE A 1 99 ? 9.772 -0.984 -9.710 1.00 88.81 99 ILE A CA 1
ATOM 790 C C . ILE A 1 99 ? 10.203 -0.928 -11.180 1.00 88.81 99 ILE A C 1
ATOM 792 O O . ILE A 1 99 ? 9.502 -1.429 -12.062 1.00 88.81 99 ILE A O 1
ATOM 796 N N . ARG A 1 100 ? 11.395 -0.379 -11.458 1.00 85.56 100 ARG A N 1
ATOM 797 C CA . ARG A 1 100 ? 11.898 -0.247 -12.832 1.00 85.56 100 ARG A CA 1
ATOM 798 C C . ARG A 1 100 ? 12.170 -1.601 -13.477 1.00 85.56 100 ARG A C 1
ATOM 800 O O . ARG A 1 100 ? 11.762 -1.827 -14.615 1.00 85.56 100 ARG A O 1
ATOM 807 N N . LYS A 1 101 ? 12.848 -2.511 -12.771 1.00 85.56 101 LYS A N 1
ATOM 808 C CA . LYS A 1 101 ? 13.150 -3.842 -13.319 1.00 85.56 101 LYS A CA 1
ATOM 809 C C . LYS A 1 101 ? 11.891 -4.680 -13.529 1.00 85.56 101 LYS A C 1
ATOM 811 O O . LYS A 1 101 ? 11.852 -5.456 -14.484 1.00 85.56 101 LYS A O 1
ATOM 816 N N . PHE A 1 102 ? 10.887 -4.524 -12.666 1.00 86.94 102 PHE A N 1
ATOM 817 C CA . PHE A 1 102 ? 9.615 -5.222 -12.803 1.00 86.94 102 PHE A CA 1
ATOM 818 C C . PHE A 1 102 ? 8.809 -4.692 -13.989 1.00 86.94 102 PHE A C 1
ATOM 820 O O . PHE A 1 102 ? 8.367 -5.486 -14.814 1.00 86.94 102 PHE A O 1
ATOM 827 N N . TYR A 1 103 ? 8.732 -3.368 -14.157 1.00 87.25 103 TYR A N 1
ATOM 828 C CA . TYR A 1 103 ? 8.119 -2.755 -15.337 1.00 87.25 103 TYR A CA 1
ATOM 829 C C . TYR A 1 103 ? 8.751 -3.264 -16.640 1.00 87.25 103 TYR A C 1
ATOM 831 O O . TYR A 1 103 ? 8.063 -3.840 -17.477 1.00 87.25 103 TYR A O 1
ATOM 839 N N . LEU A 1 104 ? 10.082 -3.190 -16.762 1.00 83.38 104 LEU A N 1
ATOM 840 C CA . LEU A 1 104 ? 10.803 -3.698 -17.938 1.00 83.38 104 LEU A CA 1
ATOM 841 C C . LEU A 1 104 ? 10.651 -5.217 -18.142 1.00 83.38 104 LEU A C 1
ATOM 843 O O . LEU A 1 104 ? 10.929 -5.722 -19.222 1.00 83.38 104 LEU A O 1
ATOM 847 N N . ALA A 1 105 ? 10.301 -5.980 -17.102 1.00 83.06 105 ALA A N 1
ATOM 848 C CA . ALA A 1 105 ? 10.049 -7.420 -17.217 1.00 83.06 105 ALA A CA 1
ATOM 849 C C . ALA A 1 105 ? 8.655 -7.730 -17.754 1.00 83.06 105 ALA A C 1
ATOM 851 O O . ALA A 1 105 ? 8.459 -8.766 -18.384 1.00 83.06 105 ALA A O 1
ATOM 852 N N . VAL A 1 106 ? 7.687 -6.863 -17.472 1.00 82.75 106 VAL A N 1
ATOM 853 C CA . VAL A 1 106 ? 6.308 -7.035 -17.920 1.00 82.75 106 VAL A CA 1
ATOM 854 C C . VAL A 1 106 ? 6.120 -6.474 -19.328 1.00 82.75 106 VAL A C 1
ATOM 856 O O . VAL A 1 106 ? 5.433 -7.115 -20.120 1.00 82.75 106 VAL A O 1
ATOM 859 N N . SER A 1 107 ? 6.778 -5.359 -19.655 1.00 78.62 107 SER A N 1
ATOM 860 C CA . SER A 1 107 ? 6.713 -4.708 -20.973 1.00 78.62 107 SER A CA 1
ATOM 861 C C . SER A 1 107 ? 7.648 -5.305 -22.035 1.00 78.62 107 SER A C 1
ATOM 863 O O . SER A 1 107 ? 7.725 -4.753 -23.123 1.00 78.62 107 SER A O 1
ATOM 865 N N . ASP A 1 108 ? 8.412 -6.360 -21.719 1.00 73.31 108 ASP A N 1
ATOM 866 C CA . ASP A 1 108 ? 9.407 -6.993 -22.610 1.00 73.31 108 ASP A CA 1
ATOM 867 C C . ASP A 1 108 ? 10.438 -6.026 -23.249 1.00 73.31 108 ASP A C 1
ATOM 869 O O . ASP A 1 108 ? 11.072 -6.345 -24.250 1.00 73.31 108 ASP A O 1
ATOM 873 N N . ALA A 1 109 ? 10.667 -4.860 -22.638 1.00 72.25 109 ALA A N 1
ATOM 874 C CA . ALA A 1 109 ? 11.594 -3.848 -23.140 1.00 72.25 109 ALA A CA 1
ATOM 875 C C . ALA A 1 109 ? 13.070 -4.201 -22.860 1.00 72.25 109 ALA A C 1
ATOM 877 O O . ALA A 1 109 ? 13.415 -4.735 -21.794 1.00 72.25 109 ALA A O 1
ATOM 878 N N . GLU A 1 110 ? 13.958 -3.861 -23.800 1.00 66.19 110 GLU A N 1
ATOM 879 C CA . GLU A 1 110 ? 15.402 -4.091 -23.681 1.00 66.19 110 GLU A CA 1
ATOM 880 C C . GLU A 1 110 ? 16.068 -3.173 -22.640 1.00 66.19 110 GLU A C 1
ATOM 882 O O . GLU A 1 110 ? 15.668 -2.030 -22.412 1.00 66.19 110 GLU A O 1
ATOM 887 N N . VAL A 1 111 ? 17.110 -3.684 -21.974 1.00 64.56 111 VAL A N 1
ATOM 888 C CA . VAL A 1 111 ? 17.855 -2.941 -20.945 1.00 64.56 111 VAL A CA 1
ATOM 889 C C . VAL A 1 111 ? 19.108 -2.317 -21.558 1.00 64.56 111 VAL A C 1
ATOM 891 O O . VAL A 1 111 ? 20.122 -2.993 -21.725 1.00 64.56 111 VAL A O 1
ATOM 894 N N . ILE A 1 112 ? 19.080 -1.008 -21.810 1.00 67.75 112 ILE A N 1
ATOM 895 C CA . ILE A 1 112 ? 20.258 -0.252 -22.259 1.00 67.75 112 ILE A CA 1
ATOM 896 C C . ILE A 1 112 ? 21.129 0.097 -21.035 1.00 67.75 112 ILE A C 1
ATOM 898 O O . ILE A 1 112 ? 20.717 0.842 -20.141 1.00 67.75 112 ILE A O 1
ATOM 902 N N . LYS A 1 113 ? 22.348 -0.466 -20.968 1.00 51.38 113 LYS A N 1
ATOM 903 C CA . LYS A 1 113 ? 23.217 -0.477 -19.765 1.00 51.38 113 LYS A CA 1
ATOM 904 C C . LYS A 1 113 ? 23.718 0.899 -19.267 1.00 51.38 113 LYS A C 1
ATOM 906 O O . LYS A 1 113 ? 24.212 0.960 -18.148 1.00 51.38 113 LYS A O 1
ATOM 911 N N . GLY A 1 114 ? 23.543 1.993 -20.013 1.00 58.16 114 GLY A N 1
ATOM 912 C CA . GLY A 1 114 ? 23.878 3.365 -19.574 1.00 58.16 114 GLY A CA 1
ATOM 913 C C . GLY A 1 114 ? 22.672 4.194 -19.111 1.00 58.16 114 GLY A C 1
ATOM 914 O O . GLY A 1 114 ? 22.742 4.920 -18.120 1.00 58.16 114 GLY A O 1
ATOM 915 N N . GLU A 1 115 ? 21.522 4.026 -19.763 1.00 62.16 115 GLU A N 1
ATOM 916 C CA . GLU A 1 115 ? 20.288 4.737 -19.412 1.00 62.16 115 GLU A CA 1
ATOM 917 C C . GLU A 1 115 ? 19.674 4.247 -18.102 1.00 62.16 115 GLU A C 1
ATOM 919 O O . GLU A 1 115 ? 18.924 4.972 -17.448 1.00 62.16 115 GLU A O 1
ATOM 924 N N . PHE A 1 116 ? 19.990 3.017 -17.694 1.00 63.78 116 PHE A N 1
ATOM 925 C CA . PHE A 1 116 ? 19.423 2.418 -16.494 1.00 63.78 116 PHE A CA 1
ATOM 926 C C . PHE A 1 116 ? 19.764 3.210 -15.225 1.00 63.78 116 PHE A C 1
ATOM 928 O O . PHE A 1 116 ? 18.870 3.447 -14.417 1.00 63.78 116 PHE A O 1
ATOM 935 N N . LEU A 1 117 ? 21.014 3.653 -15.047 1.00 64.69 117 LEU A N 1
ATOM 936 C CA . LEU A 1 117 ? 21.429 4.409 -13.855 1.00 64.69 117 LEU A CA 1
ATOM 937 C C . LEU A 1 117 ? 20.786 5.799 -13.813 1.00 64.69 117 LEU A C 1
ATOM 939 O O . LEU A 1 117 ? 20.194 6.173 -12.800 1.00 64.69 117 LEU A O 1
ATOM 943 N N . HIS A 1 118 ? 20.828 6.527 -14.933 1.00 65.69 118 HIS A N 1
ATOM 944 C CA . HIS A 1 118 ? 20.213 7.851 -15.039 1.00 65.69 118 HIS A CA 1
ATOM 945 C C . HIS A 1 118 ? 18.692 7.790 -14.815 1.00 65.69 118 HIS A C 1
ATOM 947 O O . HIS A 1 118 ? 18.131 8.556 -14.028 1.00 65.69 118 HIS A O 1
ATOM 953 N N . ASN A 1 119 ? 18.021 6.809 -15.424 1.00 67.88 119 ASN A N 1
ATOM 954 C CA . ASN A 1 119 ? 16.583 6.612 -15.258 1.00 67.88 119 ASN A CA 1
ATOM 955 C C . ASN A 1 119 ? 16.211 6.070 -13.867 1.00 67.88 119 ASN A C 1
ATOM 957 O O . ASN A 1 119 ? 15.134 6.389 -13.357 1.00 67.88 119 ASN A O 1
ATOM 961 N N . SER A 1 120 ? 17.087 5.298 -13.217 1.00 69.38 120 SER A N 1
ATOM 962 C CA . SER A 1 120 ? 16.864 4.815 -11.846 1.00 69.38 120 SER A CA 1
ATOM 963 C C . SER A 1 120 ? 16.936 5.946 -10.824 1.00 69.38 120 SER A C 1
ATOM 965 O O . SER A 1 120 ? 16.111 5.974 -9.918 1.00 69.38 120 SER A O 1
ATOM 967 N N . LEU A 1 121 ? 17.825 6.930 -11.003 1.00 74.00 121 LEU A N 1
ATOM 968 C CA . LEU A 1 121 ? 17.870 8.130 -10.153 1.00 74.00 121 LEU A CA 1
ATOM 969 C C . LEU A 1 121 ? 16.599 8.985 -10.292 1.00 74.00 121 LEU A C 1
ATOM 971 O O . LEU A 1 121 ? 16.022 9.414 -9.293 1.00 74.00 121 LEU A O 1
ATOM 975 N N . GLY A 1 122 ? 16.098 9.169 -11.519 1.00 75.75 122 GLY A N 1
ATOM 976 C CA . GLY A 1 122 ? 14.810 9.837 -11.745 1.00 75.75 122 GLY A CA 1
ATOM 977 C C . GLY A 1 122 ? 13.618 9.070 -11.152 1.00 75.75 122 GLY A C 1
ATOM 978 O O . GLY A 1 122 ? 12.653 9.674 -10.682 1.00 75.75 122 GLY A O 1
ATOM 979 N N . THR A 1 123 ? 13.693 7.737 -11.138 1.00 82.75 123 THR A N 1
ATOM 980 C CA . THR A 1 123 ? 12.698 6.861 -10.497 1.00 82.75 123 THR A CA 1
ATOM 981 C C . THR A 1 123 ? 12.800 6.935 -8.971 1.00 82.75 123 THR A C 1
ATOM 983 O O . THR A 1 123 ? 11.774 6.962 -8.292 1.00 82.75 123 THR A O 1
ATOM 986 N N . PHE A 1 124 ? 14.012 7.034 -8.422 1.00 87.44 124 PHE A N 1
ATOM 987 C CA . PHE A 1 124 ? 14.276 7.120 -6.986 1.00 87.44 124 PHE A CA 1
ATOM 988 C C . PHE A 1 124 ? 13.562 8.311 -6.352 1.00 87.44 124 PHE A C 1
ATOM 990 O O . PHE A 1 124 ? 12.737 8.104 -5.469 1.00 87.44 124 PHE A O 1
ATOM 997 N N . VAL A 1 125 ? 13.767 9.527 -6.868 1.00 88.62 125 VAL A N 1
ATOM 998 C CA . VAL A 1 125 ? 13.133 10.745 -6.324 1.00 88.62 125 VAL A CA 1
ATOM 999 C C . VAL A 1 125 ? 11.605 10.638 -6.327 1.00 88.62 125 VAL A C 1
ATOM 1001 O O . VAL A 1 125 ? 10.954 10.935 -5.329 1.00 88.62 125 VAL A O 1
ATOM 1004 N N . LYS A 1 126 ? 11.012 10.144 -7.417 1.00 90.38 126 LYS A N 1
ATOM 1005 C CA . LYS A 1 126 ? 9.558 9.920 -7.489 1.00 90.38 126 LYS A CA 1
ATOM 1006 C C . LYS A 1 126 ? 9.080 8.879 -6.480 1.00 90.38 126 LYS A C 1
ATOM 1008 O O . LYS A 1 126 ? 7.997 9.026 -5.925 1.00 90.38 126 LYS A O 1
ATOM 1013 N N . THR A 1 127 ? 9.888 7.849 -6.240 1.00 90.62 127 THR A N 1
ATOM 1014 C CA . THR A 1 127 ? 9.594 6.805 -5.253 1.00 90.62 127 THR A CA 1
ATOM 1015 C C . THR A 1 127 ? 9.644 7.369 -3.827 1.00 90.62 127 THR A C 1
ATOM 1017 O O . THR A 1 127 ? 8.800 6.996 -3.012 1.00 90.62 127 THR A O 1
ATOM 1020 N N . ILE A 1 128 ? 10.531 8.341 -3.549 1.00 92.62 128 ILE A N 1
ATOM 1021 C CA . ILE A 1 128 ? 10.547 9.072 -2.266 1.00 92.62 128 ILE A CA 1
ATOM 1022 C C . ILE A 1 128 ? 9.218 9.782 -2.068 1.00 92.62 128 ILE A C 1
ATOM 1024 O O . ILE A 1 128 ? 8.561 9.565 -1.056 1.00 92.62 128 ILE A O 1
ATOM 1028 N N . PHE A 1 129 ? 8.793 10.587 -3.045 1.00 91.88 129 PHE A N 1
ATOM 1029 C CA . PHE A 1 129 ? 7.521 11.305 -2.956 1.00 91.88 129 PHE A CA 1
ATOM 1030 C C . PHE A 1 129 ? 6.319 10.362 -2.873 1.00 91.88 129 PHE A C 1
ATOM 1032 O O . PHE A 1 129 ? 5.360 10.664 -2.172 1.00 91.88 129 PHE A O 1
ATOM 1039 N N . TYR A 1 130 ? 6.382 9.207 -3.537 1.00 94.00 130 TYR A N 1
ATOM 1040 C CA . TYR A 1 130 ? 5.365 8.163 -3.441 1.00 94.00 130 TYR A CA 1
ATOM 1041 C C . TYR A 1 130 ? 5.226 7.628 -2.012 1.00 94.00 130 TYR A C 1
ATOM 1043 O O . TYR A 1 130 ? 4.128 7.655 -1.459 1.00 94.00 130 TYR A O 1
ATOM 1051 N N . PHE A 1 131 ? 6.324 7.186 -1.390 1.00 94.25 131 PHE A N 1
ATOM 1052 C CA . PHE A 1 131 ? 6.273 6.689 -0.014 1.00 94.25 131 PHE A CA 1
ATOM 1053 C C . PHE A 1 131 ? 5.957 7.797 0.982 1.00 94.25 131 PHE A C 1
ATOM 1055 O O . PHE A 1 131 ? 5.187 7.564 1.908 1.00 94.25 131 PHE A O 1
ATOM 1062 N N . PHE A 1 132 ? 6.462 9.008 0.758 1.00 94.38 132 PHE A N 1
ATOM 1063 C CA . PHE A 1 132 ? 6.162 10.159 1.601 1.00 94.38 132 PHE A CA 1
ATOM 1064 C C . PHE A 1 132 ? 4.668 10.480 1.574 1.00 94.38 132 PHE A C 1
ATOM 1066 O O . PHE A 1 132 ? 4.047 10.621 2.625 1.00 94.38 132 PHE A O 1
ATOM 1073 N N . ALA A 1 133 ? 4.063 10.502 0.382 1.00 93.62 133 ALA A N 1
ATOM 1074 C CA . ALA A 1 133 ? 2.626 10.676 0.231 1.00 93.62 133 ALA A CA 1
ATOM 1075 C C . ALA A 1 133 ? 1.846 9.566 0.947 1.00 93.62 133 ALA A C 1
ATOM 1077 O O . ALA A 1 133 ? 0.858 9.873 1.609 1.00 93.62 133 ALA A O 1
ATOM 1078 N N . ILE A 1 134 ? 2.290 8.304 0.879 1.00 93.81 134 ILE A N 1
ATOM 1079 C CA . ILE A 1 134 ? 1.672 7.202 1.638 1.00 93.81 134 ILE A CA 1
ATOM 1080 C C . ILE A 1 134 ? 1.784 7.444 3.140 1.00 93.81 134 ILE A C 1
ATOM 1082 O O . ILE A 1 134 ? 0.773 7.372 3.830 1.00 93.81 134 ILE A O 1
ATOM 1086 N N . PHE A 1 135 ? 2.974 7.758 3.655 1.00 93.06 135 PHE A N 1
ATOM 1087 C CA . PHE A 1 135 ? 3.163 7.978 5.086 1.00 93.06 135 PHE A CA 1
ATOM 1088 C C . PHE A 1 135 ? 2.328 9.145 5.599 1.00 93.06 135 PHE A C 1
ATOM 1090 O O . PHE A 1 135 ? 1.755 9.020 6.665 1.00 93.06 135 PHE A O 1
ATOM 1097 N N . VAL A 1 136 ? 2.172 10.229 4.841 1.00 92.88 136 VAL A N 1
ATOM 1098 C CA . VAL A 1 136 ? 1.334 11.361 5.265 1.00 92.88 136 VAL A CA 1
ATOM 1099 C C . VAL A 1 136 ? -0.160 11.046 5.145 1.00 92.88 136 VAL A C 1
ATOM 1101 O O . VAL A 1 136 ? -0.936 11.371 6.039 1.00 92.88 136 VAL A O 1
ATOM 1104 N N . SER A 1 137 ? -0.587 10.405 4.055 1.00 93.38 137 SER A N 1
ATOM 1105 C CA . SER A 1 137 ? -2.014 10.191 3.772 1.00 93.38 137 SER A CA 1
ATOM 1106 C C . SER A 1 137 ? -2.621 8.974 4.473 1.00 93.38 137 SER A C 1
ATOM 1108 O O . SER A 1 137 ? -3.802 9.011 4.814 1.00 93.38 137 SER A O 1
ATOM 1110 N N . ALA A 1 138 ? -1.856 7.905 4.715 1.00 90.81 138 ALA A N 1
ATOM 1111 C CA . ALA A 1 138 ? -2.373 6.681 5.328 1.00 90.81 138 ALA A CA 1
ATOM 1112 C C . ALA A 1 138 ? -2.872 6.887 6.773 1.00 90.81 138 ALA A C 1
ATOM 1114 O O . ALA A 1 138 ? -3.959 6.398 7.075 1.00 90.81 138 ALA A O 1
ATOM 1115 N N . PRO A 1 139 ? -2.173 7.624 7.662 1.00 87.69 139 PRO A N 1
ATOM 1116 C CA . PRO A 1 139 ? -2.682 7.940 8.995 1.00 87.69 139 PRO A CA 1
ATOM 1117 C C . PRO A 1 139 ? -3.945 8.796 8.951 1.00 87.69 139 PRO A C 1
ATOM 1119 O O . PRO A 1 139 ? -4.858 8.557 9.731 1.00 87.69 139 PRO A O 1
ATOM 1122 N N . ILE A 1 140 ? -4.028 9.753 8.020 1.00 88.06 140 ILE A N 1
ATOM 1123 C CA . ILE A 1 140 ? -5.223 10.590 7.836 1.00 88.06 140 ILE A CA 1
ATOM 1124 C C . ILE A 1 140 ? -6.408 9.712 7.425 1.00 88.06 140 ILE A C 1
ATOM 1126 O O . ILE A 1 140 ? -7.472 9.783 8.034 1.00 88.06 140 ILE A O 1
ATOM 1130 N N . LEU A 1 141 ? -6.213 8.835 6.436 1.00 89.19 141 LEU A N 1
ATOM 1131 C CA . LEU A 1 141 ? -7.235 7.881 6.014 1.00 89.19 141 LEU A CA 1
ATOM 1132 C C . LEU A 1 141 ? -7.643 6.949 7.161 1.00 89.19 141 LEU A C 1
ATOM 1134 O O . LEU A 1 141 ? -8.829 6.704 7.357 1.00 89.19 141 LEU A O 1
ATOM 1138 N N . LEU A 1 142 ? -6.678 6.453 7.939 1.00 84.38 142 LEU A N 1
ATOM 1139 C CA . LEU A 1 142 ? -6.941 5.588 9.085 1.00 84.38 142 LEU A CA 1
ATOM 1140 C C . LEU A 1 142 ? -7.746 6.315 10.165 1.00 84.38 142 LEU A C 1
ATOM 1142 O O . LEU A 1 142 ? -8.711 5.748 10.661 1.00 84.38 142 LEU A O 1
ATOM 1146 N N . LEU A 1 143 ? -7.411 7.568 10.485 1.00 80.31 143 LEU A N 1
ATOM 1147 C CA . LEU A 1 143 ? -8.192 8.391 11.410 1.00 80.31 143 LEU A CA 1
ATOM 1148 C C . LEU A 1 143 ? -9.633 8.554 10.917 1.00 80.31 143 LEU A C 1
ATOM 1150 O O . LEU A 1 143 ? -10.563 8.309 11.680 1.00 80.31 143 LEU A O 1
ATOM 1154 N N . LEU A 1 144 ? -9.834 8.879 9.636 1.00 83.25 144 LEU A N 1
ATOM 1155 C CA . LEU A 1 144 ? -11.174 9.000 9.046 1.00 83.25 144 LEU A CA 1
ATOM 1156 C C . LEU A 1 144 ? -11.973 7.688 9.137 1.00 83.25 144 LEU A C 1
ATOM 1158 O O . LEU A 1 144 ? -13.160 7.706 9.471 1.00 83.25 144 LEU A O 1
ATOM 1162 N N . LEU A 1 145 ? -11.328 6.544 8.888 1.00 82.38 145 LEU A N 1
ATOM 1163 C CA . LEU A 1 145 ? -11.953 5.224 9.028 1.00 82.38 145 LEU A CA 1
ATOM 1164 C C . LEU A 1 145 ? -12.278 4.890 10.490 1.00 82.38 145 LEU A C 1
ATOM 1166 O O . LEU A 1 145 ? -13.333 4.327 10.764 1.00 82.38 145 LEU A O 1
ATOM 1170 N N . VAL A 1 146 ? -11.416 5.262 11.437 1.00 77.19 146 VAL A N 1
ATOM 1171 C CA . VAL A 1 146 ? -11.646 5.046 12.872 1.00 77.19 146 VAL A CA 1
ATOM 1172 C C . VAL A 1 146 ? -12.811 5.901 13.376 1.00 77.19 146 VAL A C 1
ATOM 1174 O O . VAL A 1 146 ? -13.708 5.376 14.033 1.00 77.19 146 VAL A O 1
ATOM 1177 N N . PHE A 1 147 ? -12.879 7.183 13.009 1.00 73.56 147 PHE A N 1
ATOM 1178 C CA . PHE A 1 147 ? -14.022 8.040 13.356 1.00 73.56 147 PHE A CA 1
ATOM 1179 C C . PHE A 1 147 ? -15.332 7.560 12.722 1.00 73.56 147 PHE A C 1
ATOM 1181 O O . PHE A 1 147 ? -16.398 7.682 13.324 1.00 73.56 147 PHE A O 1
ATOM 1188 N N . SER A 1 148 ? -15.260 6.935 11.547 1.00 78.81 148 SER A N 1
ATOM 1189 C CA . SER A 1 148 ? -16.421 6.315 10.902 1.00 78.81 148 SER A CA 1
ATOM 1190 C C . SER A 1 148 ? -17.034 5.180 11.740 1.00 78.81 148 SER A C 1
ATOM 1192 O O . SER A 1 148 ? -18.251 4.997 11.720 1.00 78.81 148 SER A O 1
ATOM 1194 N N . ILE A 1 149 ? -16.231 4.456 12.534 1.00 75.12 149 ILE A N 1
ATOM 1195 C CA . ILE A 1 149 ? -16.711 3.390 13.437 1.00 75.12 149 ILE A CA 1
ATOM 1196 C C . ILE A 1 149 ? -17.605 3.962 14.547 1.00 75.12 149 ILE A C 1
ATOM 1198 O O . ILE A 1 149 ? -18.575 3.313 14.941 1.00 75.12 149 ILE A O 1
ATOM 1202 N N . ALA A 1 150 ? -17.338 5.185 15.020 1.00 71.75 150 ALA A N 1
ATOM 1203 C CA . ALA A 1 150 ? -18.145 5.825 16.060 1.00 71.75 150 ALA A CA 1
ATOM 1204 C C . ALA A 1 150 ? -19.608 6.005 15.619 1.00 71.75 150 ALA A C 1
ATOM 1206 O O . ALA A 1 150 ? -20.527 5.699 16.378 1.00 71.75 150 ALA A O 1
ATOM 1207 N N . ILE A 1 151 ? -19.830 6.421 14.367 1.00 76.06 151 ILE A N 1
ATOM 1208 C CA . ILE A 1 151 ? -21.172 6.586 13.784 1.00 76.06 151 ILE A CA 1
ATOM 1209 C C . ILE A 1 151 ? -21.917 5.245 13.753 1.00 76.06 151 ILE A C 1
ATOM 1211 O O . ILE A 1 151 ? -23.088 5.167 14.138 1.00 76.06 151 ILE A O 1
ATOM 1215 N N . VAL A 1 152 ? -21.231 4.175 13.342 1.00 76.19 152 VAL A N 1
ATOM 1216 C CA . VAL A 1 152 ? -21.799 2.818 13.299 1.00 76.19 152 VAL A CA 1
ATOM 1217 C C . VAL A 1 152 ? -22.175 2.345 14.703 1.00 76.19 152 VAL A C 1
ATOM 1219 O O . VAL A 1 152 ? -23.275 1.838 14.916 1.00 76.19 152 VAL A O 1
ATOM 1222 N N . TYR A 1 153 ? -21.305 2.563 15.685 1.00 73.44 153 TYR A N 1
ATOM 1223 C CA . TYR A 1 153 ? -21.555 2.148 17.061 1.00 73.44 153 TYR A CA 1
ATOM 1224 C C . TYR A 1 153 ? -22.706 2.919 17.726 1.00 73.44 153 TYR A C 1
ATOM 1226 O O . TYR A 1 153 ? -23.575 2.306 18.347 1.00 73.44 153 TYR A O 1
ATOM 1234 N N . ILE A 1 154 ? -22.769 4.247 17.561 1.00 73.81 154 ILE A N 1
ATOM 1235 C CA . ILE A 1 154 ? -23.885 5.070 18.064 1.00 73.81 154 ILE A CA 1
ATOM 1236 C C . ILE A 1 154 ? -25.208 4.590 17.461 1.00 73.81 154 ILE A C 1
ATOM 1238 O O . ILE A 1 154 ? -26.207 4.468 18.167 1.00 73.81 154 ILE A O 1
ATOM 1242 N N . THR A 1 155 ? -25.203 4.256 16.170 1.00 76.25 155 THR A N 1
ATOM 1243 C CA . THR A 1 155 ? -26.373 3.705 15.479 1.00 76.25 155 THR A CA 1
ATOM 1244 C C . THR A 1 155 ? -26.837 2.392 16.114 1.00 76.25 155 THR A C 1
ATOM 1246 O O . THR A 1 155 ? -28.028 2.233 16.382 1.00 76.25 155 THR A O 1
ATOM 1249 N N . ILE A 1 156 ? -25.906 1.482 16.427 1.00 74.44 156 ILE A N 1
ATOM 1250 C CA . ILE A 1 156 ? -26.198 0.215 17.115 1.00 74.44 156 ILE A CA 1
ATOM 1251 C C . ILE A 1 156 ? -26.782 0.468 18.515 1.00 74.44 156 ILE A C 1
ATOM 1253 O O . ILE A 1 156 ? -27.796 -0.130 18.876 1.00 74.44 156 ILE A O 1
ATOM 1257 N N . LEU A 1 157 ? -26.198 1.380 19.298 1.00 73.94 157 LEU A N 1
ATOM 1258 C CA . LEU A 1 157 ? -26.711 1.716 20.631 1.00 73.94 157 LEU A CA 1
ATOM 1259 C C . LEU A 1 157 ? -28.126 2.298 20.586 1.00 73.94 157 LEU A C 1
ATOM 1261 O O . LEU A 1 157 ? -28.984 1.903 21.377 1.00 73.94 157 LEU A O 1
ATOM 1265 N N . VAL A 1 158 ? -28.388 3.225 19.661 1.00 76.31 158 VAL A N 1
ATOM 1266 C CA . VAL A 1 158 ? -29.716 3.833 19.517 1.00 76.31 158 VAL A CA 1
ATOM 1267 C C . VAL A 1 158 ? -30.741 2.790 19.070 1.00 76.31 158 VAL A C 1
ATOM 1269 O O . VAL A 1 158 ? -31.846 2.776 19.616 1.00 76.31 158 VAL A O 1
ATOM 1272 N N . PHE A 1 159 ? -30.356 1.874 18.174 1.00 73.44 159 PHE A N 1
ATOM 1273 C CA . PHE A 1 159 ? -31.187 0.745 17.753 1.00 73.44 159 PHE A CA 1
ATOM 1274 C C . PHE A 1 159 ? -31.628 -0.119 18.945 1.00 73.44 159 PHE A C 1
ATOM 1276 O O . PHE A 1 159 ? -32.822 -0.353 19.125 1.00 73.44 159 PHE A O 1
ATOM 1283 N N . PHE A 1 160 ? -30.693 -0.513 19.817 1.00 72.69 160 PHE A N 1
ATOM 1284 C CA . PHE A 1 160 ? -31.009 -1.306 21.014 1.00 72.69 160 PHE A CA 1
ATOM 1285 C C . PHE A 1 160 ? -31.704 -0.511 22.132 1.00 72.69 160 PHE A C 1
ATOM 1287 O O . PHE A 1 160 ? -32.343 -1.108 22.994 1.00 72.69 160 PHE A O 1
ATOM 1294 N N . SER A 1 161 ? -31.630 0.824 22.120 1.00 74.06 161 SER A N 1
ATOM 1295 C CA . SER A 1 161 ? -32.308 1.682 23.106 1.00 74.06 161 SER A CA 1
ATOM 1296 C C . SER A 1 161 ? -33.813 1.876 22.859 1.00 74.06 161 SER A C 1
ATOM 1298 O O . SER A 1 161 ? -34.479 2.537 23.655 1.00 74.06 161 SER A O 1
ATOM 1300 N N . GLY A 1 162 ? -34.357 1.356 21.751 1.00 65.31 162 GLY A N 1
ATOM 1301 C CA . GLY A 1 162 ? -35.790 1.428 21.432 1.00 65.31 162 GLY A CA 1
ATOM 1302 C C . GLY A 1 162 ? -36.308 2.824 21.053 1.00 65.31 162 GLY A C 1
ATOM 1303 O O . GLY A 1 162 ? -37.513 3.011 20.883 1.00 65.31 162 GLY A O 1
ATOM 1304 N N . LYS A 1 163 ? -35.428 3.824 20.895 1.00 69.50 163 LYS A N 1
ATOM 1305 C CA . LYS A 1 163 ? -35.796 5.194 20.498 1.00 69.50 163 LYS A CA 1
ATOM 1306 C C . LYS A 1 163 ? -36.079 5.271 18.994 1.00 69.50 163 LYS A C 1
ATOM 1308 O O . LYS A 1 163 ? -35.227 5.672 18.207 1.00 69.50 163 LYS A O 1
ATOM 1313 N N . ALA A 1 164 ? -37.294 4.887 18.607 1.00 61.31 164 ALA A N 1
ATOM 1314 C CA . ALA A 1 164 ? -37.699 4.635 17.221 1.00 61.31 164 ALA A CA 1
ATOM 1315 C C . ALA A 1 164 ? -37.584 5.825 16.247 1.00 61.31 164 ALA A C 1
ATOM 1317 O O . ALA A 1 164 ? -37.401 5.605 15.051 1.00 61.31 164 ALA A O 1
ATOM 1318 N N . SER A 1 165 ? -37.657 7.074 16.720 1.00 72.50 165 SER A N 1
ATOM 1319 C CA . SER A 1 165 ? -37.828 8.239 15.835 1.00 72.50 165 SER A CA 1
ATOM 1320 C C . SER A 1 165 ? -36.633 8.536 14.920 1.00 72.50 165 SER A C 1
ATOM 1322 O O . SER A 1 165 ? -36.816 9.169 13.887 1.00 72.50 165 SER A O 1
ATOM 1324 N N . TRP A 1 166 ? -35.424 8.076 15.266 1.00 73.00 166 TRP A N 1
ATOM 1325 C CA . TRP A 1 166 ? -34.191 8.388 14.522 1.00 73.00 166 TRP A CA 1
ATOM 1326 C C . TRP A 1 166 ? -33.449 7.157 13.988 1.00 73.00 166 TRP A C 1
ATOM 1328 O O . TRP A 1 166 ? -32.431 7.305 13.314 1.00 73.00 166 TRP A O 1
ATOM 1338 N N . ILE A 1 167 ? -33.948 5.943 14.252 1.00 79.50 167 ILE A N 1
ATOM 1339 C CA . ILE A 1 167 ? -33.241 4.696 13.917 1.00 79.50 167 ILE A CA 1
ATOM 1340 C C . ILE A 1 167 ? -33.001 4.579 12.411 1.00 79.50 167 ILE A C 1
ATOM 1342 O O . ILE A 1 167 ? -31.884 4.291 11.995 1.00 79.50 167 ILE A O 1
ATOM 1346 N N . VAL A 1 168 ? -34.017 4.849 11.587 1.00 79.19 168 VAL A N 1
ATOM 1347 C CA . VAL A 1 168 ? -33.894 4.734 10.124 1.00 79.19 168 VAL A CA 1
ATOM 1348 C C . VAL A 1 168 ? -32.838 5.703 9.583 1.00 79.19 168 VAL A C 1
ATOM 1350 O O . VAL A 1 168 ? -31.977 5.296 8.808 1.00 79.19 168 VAL A O 1
ATOM 1353 N N . ALA A 1 169 ? -32.850 6.961 10.035 1.00 80.44 169 ALA A N 1
ATOM 1354 C CA . ALA A 1 169 ? -31.874 7.966 9.616 1.00 80.44 169 ALA A CA 1
ATOM 1355 C C . ALA A 1 169 ? -30.439 7.593 10.031 1.00 80.44 169 ALA A C 1
ATOM 1357 O O . ALA A 1 169 ? -29.513 7.732 9.234 1.00 80.44 169 ALA A O 1
ATOM 1358 N N . LEU A 1 170 ? -30.258 7.068 11.247 1.00 81.88 170 LEU A N 1
ATOM 1359 C CA . LEU A 1 170 ? -28.954 6.622 11.746 1.00 81.88 170 LEU A CA 1
ATOM 1360 C C . LEU A 1 170 ? -28.437 5.386 10.999 1.00 81.88 170 LEU A C 1
ATOM 1362 O O . LEU A 1 170 ? -27.264 5.342 10.642 1.00 81.88 170 LEU A O 1
ATOM 1366 N N . VAL A 1 171 ? -29.304 4.416 10.693 1.00 83.00 171 VAL A N 1
ATOM 1367 C CA . VAL A 1 171 ? -28.938 3.234 9.893 1.00 83.00 171 VAL A CA 1
ATOM 1368 C C . VAL A 1 171 ? -28.504 3.640 8.487 1.00 83.00 171 VAL A C 1
ATOM 1370 O O . VAL A 1 171 ? -27.468 3.176 8.012 1.00 83.00 171 VAL A O 1
ATOM 1373 N N . VAL A 1 172 ? -29.247 4.538 7.833 1.00 84.88 172 VAL A N 1
ATOM 1374 C CA . VAL A 1 172 ? -28.872 5.062 6.509 1.00 84.88 172 VAL A CA 1
ATOM 1375 C C . VAL A 1 172 ? -27.528 5.788 6.571 1.00 84.88 172 VAL A C 1
ATOM 1377 O O . VAL A 1 172 ? -26.664 5.532 5.732 1.00 84.88 172 VAL A O 1
ATOM 1380 N N . LEU A 1 173 ? -27.317 6.640 7.580 1.00 84.88 173 LEU A N 1
ATOM 1381 C CA . LEU A 1 173 ? -26.046 7.335 7.776 1.00 84.88 173 LEU A CA 1
ATOM 1382 C C . LEU A 1 173 ? -24.892 6.344 7.974 1.00 84.88 173 LEU A C 1
ATOM 1384 O O . LEU A 1 173 ? -23.880 6.458 7.292 1.00 84.88 173 LEU A O 1
ATOM 1388 N N . ALA A 1 174 ? -25.059 5.335 8.832 1.00 86.00 174 ALA A N 1
ATOM 1389 C CA . ALA A 1 174 ? -24.044 4.314 9.078 1.00 86.00 174 ALA A CA 1
ATOM 1390 C C . ALA A 1 174 ? -23.689 3.525 7.809 1.00 86.00 174 ALA A C 1
ATOM 1392 O O . ALA A 1 174 ? -22.508 3.329 7.518 1.00 86.00 174 ALA A O 1
ATOM 1393 N N . LEU A 1 175 ? -24.689 3.112 7.022 1.00 87.31 175 LEU A N 1
ATOM 1394 C CA . LEU A 1 175 ? -24.465 2.413 5.753 1.00 87.31 175 LEU A CA 1
ATOM 1395 C C . LEU A 1 175 ? -23.715 3.289 4.745 1.00 87.31 175 LEU A C 1
ATOM 1397 O O . LEU A 1 175 ? -22.765 2.817 4.119 1.00 87.31 175 LEU A O 1
ATOM 1401 N N . LEU A 1 176 ? -24.097 4.564 4.616 1.00 87.75 176 LEU A N 1
ATOM 1402 C CA . LEU A 1 176 ? -23.404 5.517 3.749 1.00 87.75 176 LEU A CA 1
ATOM 1403 C C . LEU A 1 176 ? -21.960 5.739 4.201 1.00 87.75 176 LEU A C 1
ATOM 1405 O O . LEU A 1 176 ? -21.053 5.699 3.373 1.00 87.75 176 LEU A O 1
ATOM 1409 N N . THR A 1 177 ? -21.722 5.918 5.500 1.00 88.19 177 THR A N 1
ATOM 1410 C CA . THR A 1 177 ? -20.374 6.087 6.052 1.00 88.19 177 THR A CA 1
ATOM 1411 C C . THR A 1 177 ? -19.502 4.858 5.778 1.00 88.19 177 THR A C 1
ATOM 1413 O O . THR A 1 177 ? -18.370 5.010 5.316 1.00 88.19 177 THR A O 1
ATOM 1416 N N . ILE A 1 178 ? -20.025 3.643 5.991 1.00 86.44 178 ILE A N 1
ATOM 1417 C CA . ILE A 1 178 ? -19.303 2.397 5.684 1.00 86.44 178 ILE A CA 1
ATOM 1418 C C . ILE A 1 178 ? -19.000 2.309 4.187 1.00 86.44 178 ILE A C 1
ATOM 1420 O O . ILE A 1 178 ? -17.867 2.004 3.817 1.00 86.44 178 ILE A O 1
ATOM 1424 N N . ALA A 1 179 ? -19.980 2.595 3.325 1.00 88.88 179 ALA A N 1
ATOM 1425 C CA . ALA A 1 179 ? -19.800 2.539 1.879 1.00 88.88 179 ALA A CA 1
ATOM 1426 C C . ALA A 1 179 ? -18.734 3.537 1.405 1.00 88.88 179 ALA A C 1
ATOM 1428 O O . ALA A 1 179 ? -17.807 3.156 0.691 1.00 88.88 179 ALA A O 1
ATOM 1429 N N . VAL A 1 180 ? -18.815 4.796 1.847 1.00 90.25 180 VAL A N 1
ATOM 1430 C CA . VAL A 1 180 ? -17.835 5.838 1.506 1.00 90.25 180 VAL A CA 1
ATOM 1431 C C . VAL A 1 180 ? -16.446 5.465 2.017 1.00 90.25 180 VAL A C 1
ATOM 1433 O O . VAL A 1 180 ? -15.489 5.538 1.250 1.00 90.25 180 VAL A O 1
ATOM 1436 N N . GLY A 1 181 ? -16.325 5.011 3.268 1.00 89.88 181 GLY A N 1
ATOM 1437 C CA . GLY A 1 181 ? -15.049 4.572 3.838 1.00 89.88 181 GLY A CA 1
ATOM 1438 C C . GLY A 1 181 ? -14.444 3.388 3.079 1.00 89.88 181 GLY A C 1
ATOM 1439 O O . GLY A 1 181 ? -13.255 3.394 2.758 1.00 89.88 181 GLY A O 1
ATOM 1440 N N . PHE A 1 182 ? -15.273 2.406 2.719 1.00 89.75 182 PHE A N 1
ATOM 1441 C CA . PHE A 1 182 ? -14.866 1.255 1.919 1.00 89.75 182 PHE A CA 1
ATOM 1442 C C . PHE A 1 182 ? -14.354 1.676 0.540 1.00 89.75 182 PHE A C 1
ATOM 1444 O O . PHE A 1 182 ? -13.229 1.330 0.176 1.00 89.75 182 PHE A O 1
ATOM 1451 N N . PHE A 1 183 ? -15.130 2.460 -0.215 1.00 90.81 183 PHE A N 1
ATOM 1452 C CA . PHE A 1 183 ? -14.709 2.913 -1.540 1.00 90.81 183 PHE A CA 1
ATOM 1453 C C . PHE A 1 183 ? -13.476 3.811 -1.464 1.00 90.81 183 PHE A C 1
ATOM 1455 O O . PHE A 1 183 ? -12.553 3.614 -2.250 1.00 90.81 183 PHE A O 1
ATOM 1462 N N . ALA A 1 184 ? -13.401 4.732 -0.498 1.00 91.75 184 ALA A N 1
ATOM 1463 C CA . ALA A 1 184 ? -12.221 5.568 -0.288 1.00 91.75 184 ALA A CA 1
ATOM 1464 C C . ALA A 1 184 ? -10.963 4.718 -0.058 1.00 91.75 184 ALA A C 1
ATOM 1466 O O . ALA A 1 184 ? -9.927 4.968 -0.675 1.00 91.75 184 ALA A O 1
ATOM 1467 N N . PHE A 1 185 ? -11.063 3.668 0.762 1.00 92.69 185 PHE A N 1
ATOM 1468 C CA . PHE A 1 185 ? -9.956 2.747 1.006 1.00 92.69 185 PHE A CA 1
ATOM 1469 C C . PHE A 1 185 ? -9.580 1.930 -0.239 1.00 92.69 185 PHE A C 1
ATOM 1471 O O . PHE A 1 185 ? -8.398 1.796 -0.559 1.00 92.69 185 PHE A O 1
ATOM 1478 N N . VAL A 1 186 ? -10.563 1.426 -0.990 1.00 93.62 186 VAL A N 1
ATOM 1479 C CA . VAL A 1 186 ? -10.309 0.696 -2.243 1.00 93.62 186 VAL A CA 1
ATOM 1480 C C . VAL A 1 186 ? -9.632 1.604 -3.272 1.00 93.62 186 VAL A C 1
ATOM 1482 O O . VAL A 1 186 ? -8.603 1.222 -3.831 1.00 93.62 186 VAL A O 1
ATOM 1485 N N . PHE A 1 187 ? -10.148 2.817 -3.489 1.00 92.56 187 PHE A N 1
ATOM 1486 C CA . PHE A 1 187 ? -9.555 3.795 -4.405 1.00 92.56 187 PHE A CA 1
ATOM 1487 C C . PHE A 1 187 ? -8.141 4.182 -3.989 1.00 92.56 187 PHE A C 1
ATOM 1489 O O . PHE A 1 187 ? -7.257 4.239 -4.842 1.00 92.56 187 PHE A O 1
ATOM 1496 N N . TYR A 1 188 ? -7.905 4.372 -2.690 1.00 93.94 188 TYR A N 1
ATOM 1497 C CA . TYR A 1 188 ? -6.573 4.619 -2.150 1.00 93.94 188 TYR A CA 1
ATOM 1498 C C . TYR A 1 188 ? -5.595 3.507 -2.552 1.00 93.94 188 TYR A C 1
ATOM 1500 O O . TYR A 1 188 ? -4.527 3.770 -3.109 1.00 93.94 188 TYR A O 1
ATOM 1508 N N . VAL A 1 189 ? -5.985 2.247 -2.342 1.00 94.31 189 VAL A N 1
ATOM 1509 C CA . VAL A 1 189 ? -5.144 1.087 -2.661 1.00 94.31 189 VAL A CA 1
ATOM 1510 C C . VAL A 1 189 ? -4.911 0.968 -4.166 1.00 94.31 189 VAL A C 1
ATOM 1512 O O . VAL A 1 189 ? -3.765 0.775 -4.577 1.00 94.31 189 VAL A O 1
ATOM 1515 N N . VAL A 1 190 ? -5.951 1.109 -4.995 1.00 94.62 190 VAL A N 1
ATOM 1516 C CA . VAL A 1 190 ? -5.827 1.073 -6.465 1.00 94.62 190 VAL A CA 1
ATOM 1517 C C . VAL A 1 190 ? -4.873 2.165 -6.950 1.00 94.62 190 VAL A C 1
ATOM 1519 O O . VAL A 1 190 ? -3.927 1.867 -7.681 1.00 94.62 190 VAL A O 1
ATOM 1522 N N . TYR A 1 1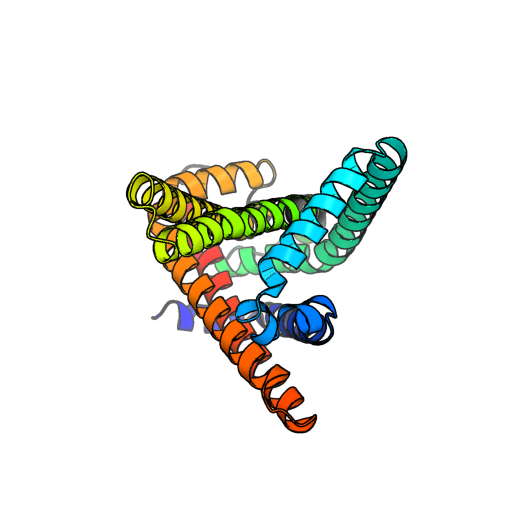91 ? -5.081 3.408 -6.508 1.00 93.94 191 TYR A N 1
ATOM 1523 C CA . TYR A 1 191 ? -4.308 4.573 -6.933 1.00 93.94 191 TYR A CA 1
ATOM 1524 C C . TYR A 1 191 ? -2.816 4.424 -6.627 1.00 93.94 191 TYR A C 1
ATOM 1526 O O . TYR A 1 191 ? -1.977 4.535 -7.528 1.00 93.94 191 TYR A O 1
ATOM 1534 N N . PHE A 1 192 ? -2.463 4.109 -5.378 1.00 94.25 192 PHE A N 1
ATOM 1535 C CA . PHE A 1 192 ? -1.058 3.932 -5.012 1.00 94.25 192 PHE A CA 1
ATOM 1536 C C . PHE A 1 192 ? -0.451 2.686 -5.676 1.00 94.25 192 PHE A C 1
ATOM 1538 O O . PHE A 1 192 ? 0.692 2.736 -6.127 1.00 94.25 192 PHE A O 1
ATOM 1545 N N . SER A 1 193 ? -1.220 1.609 -5.865 1.00 94.12 193 SER A N 1
ATOM 1546 C CA . SER A 1 193 ? -0.734 0.434 -6.607 1.00 94.12 193 SER A CA 1
ATOM 1547 C C . SER A 1 193 ? -0.364 0.787 -8.053 1.00 94.12 193 SER A C 1
ATOM 1549 O O . SER A 1 193 ? 0.717 0.428 -8.511 1.00 94.12 193 SER A O 1
ATOM 1551 N N . TYR A 1 194 ? -1.220 1.537 -8.755 1.00 93.81 194 TYR A N 1
ATOM 1552 C CA . TYR A 1 194 ? -1.0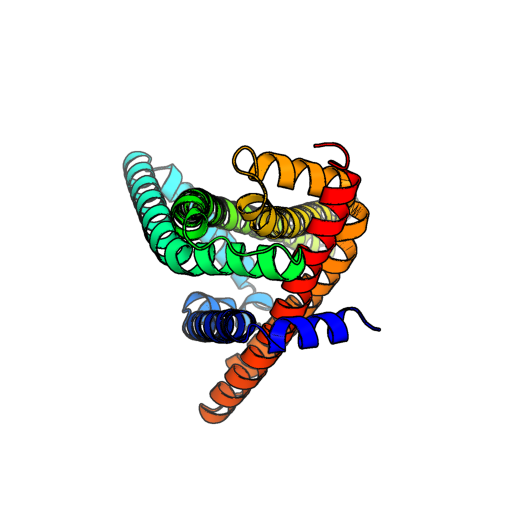01 1.975 -10.142 1.00 93.81 194 TYR A CA 1
ATOM 1553 C C . TYR A 1 194 ? 0.081 3.040 -10.295 1.00 93.81 194 TYR A C 1
ATOM 1555 O O . TYR A 1 194 ? 0.727 3.145 -11.339 1.00 93.81 194 TYR A O 1
ATOM 1563 N N . THR A 1 195 ? 0.316 3.819 -9.246 1.00 93.88 195 THR A N 1
ATOM 1564 C CA . THR A 1 195 ? 1.371 4.829 -9.241 1.00 93.88 195 THR A CA 1
ATOM 1565 C C . THR A 1 195 ? 2.759 4.195 -9.373 1.00 93.88 195 THR A C 1
ATOM 1567 O O . THR A 1 195 ? 3.636 4.781 -10.006 1.00 93.88 195 THR A O 1
ATOM 1570 N N . GLN A 1 196 ? 2.962 2.976 -8.858 1.00 91.69 196 GLN A N 1
ATOM 1571 C CA . GLN A 1 196 ? 4.244 2.274 -8.966 1.00 91.69 196 GLN A CA 1
ATOM 1572 C C . GLN A 1 196 ? 4.692 2.052 -10.425 1.00 91.69 196 GLN A C 1
ATOM 1574 O O . GLN A 1 196 ? 5.742 2.586 -10.797 1.00 91.69 196 GLN A O 1
ATOM 1579 N N . PRO A 1 197 ? 3.939 1.331 -11.285 1.00 91.88 197 PRO A N 1
ATOM 1580 C CA . PRO A 1 197 ? 4.325 1.179 -12.683 1.00 91.88 197 PRO A CA 1
ATOM 1581 C C . PRO A 1 197 ? 4.332 2.518 -13.438 1.00 91.88 197 PRO A C 1
ATOM 1583 O O . PRO A 1 197 ? 5.202 2.724 -14.283 1.00 91.88 197 PRO A O 1
ATOM 1586 N N . ALA A 1 198 ? 3.458 3.472 -13.093 1.00 91.19 198 ALA A N 1
ATOM 1587 C CA . ALA A 1 198 ? 3.426 4.788 -13.738 1.00 91.19 198 ALA A CA 1
ATOM 1588 C C . ALA A 1 198 ? 4.699 5.617 -13.504 1.00 91.19 198 ALA A C 1
ATOM 1590 O O . ALA A 1 198 ? 5.198 6.271 -14.423 1.00 91.19 198 ALA A O 1
ATOM 1591 N N . ILE A 1 199 ? 5.261 5.566 -12.291 1.00 90.56 199 ILE A N 1
ATOM 1592 C CA . ILE A 1 199 ? 6.548 6.192 -11.955 1.00 90.56 199 ILE A CA 1
ATOM 1593 C C . ILE A 1 199 ? 7.686 5.602 -12.798 1.00 90.56 199 ILE A C 1
ATOM 1595 O O . ILE A 1 199 ? 8.603 6.334 -13.185 1.00 90.56 199 ILE A O 1
ATOM 1599 N N . ALA A 1 200 ? 7.616 4.300 -13.086 1.00 87.88 200 ALA A N 1
ATOM 1600 C CA . ALA A 1 200 ? 8.601 3.587 -13.892 1.00 87.88 200 ALA A CA 1
ATOM 1601 C C . ALA A 1 200 ? 8.494 3.927 -15.384 1.00 87.88 200 ALA A C 1
ATOM 1603 O O . ALA A 1 200 ? 9.525 4.085 -16.044 1.00 87.88 200 ALA A O 1
ATOM 1604 N N . ALA A 1 201 ? 7.260 4.019 -15.888 1.00 86.38 201 ALA A N 1
ATOM 1605 C CA . ALA A 1 201 ? 6.940 4.194 -17.298 1.00 86.38 201 ALA A CA 1
ATOM 1606 C C . ALA A 1 201 ? 7.156 5.633 -17.784 1.00 86.38 201 ALA A C 1
ATOM 1608 O O . ALA A 1 201 ? 7.760 5.843 -18.832 1.00 86.38 201 ALA A O 1
ATOM 1609 N N . PHE A 1 202 ? 6.714 6.633 -17.015 1.00 83.88 202 PHE A N 1
ATOM 1610 C CA . PHE A 1 202 ? 6.668 8.020 -17.479 1.00 83.88 202 PHE A CA 1
ATOM 1611 C C . PHE A 1 202 ? 7.767 8.889 -16.860 1.00 83.88 202 PHE A C 1
ATOM 1613 O O . PHE A 1 202 ? 7.933 8.958 -15.635 1.00 83.88 202 PHE A O 1
ATOM 1620 N N . ARG A 1 203 ? 8.503 9.640 -17.698 1.00 76.31 203 ARG A N 1
ATOM 1621 C CA . ARG A 1 203 ? 9.573 10.551 -17.242 1.00 76.31 203 ARG A CA 1
ATOM 1622 C C . ARG A 1 203 ? 9.030 11.728 -16.427 1.00 76.31 203 ARG A C 1
ATOM 1624 O O . ARG A 1 203 ? 9.644 12.078 -15.420 1.00 76.31 203 ARG A O 1
ATOM 1631 N N . LYS A 1 204 ? 7.874 12.281 -16.793 1.00 79.81 204 LYS A N 1
ATOM 1632 C CA . LYS A 1 204 ? 7.143 13.317 -16.043 1.00 79.81 204 LYS A CA 1
ATOM 1633 C C . LYS A 1 204 ? 5.678 12.902 -15.906 1.00 79.81 204 LYS A C 1
ATOM 1635 O O . LYS A 1 204 ? 5.192 12.114 -16.701 1.00 79.81 204 LYS A O 1
ATOM 1640 N N . GLY A 1 205 ? 4.993 13.402 -14.880 1.00 81.00 205 GLY A N 1
ATOM 1641 C CA . GLY A 1 205 ? 3.542 13.225 -14.752 1.00 81.00 205 GLY A CA 1
ATOM 1642 C C . GLY A 1 205 ? 3.045 11.839 -14.323 1.00 81.00 205 GLY A C 1
ATOM 1643 O O . GLY A 1 205 ? 1.838 11.657 -14.283 1.00 81.00 205 GLY A O 1
ATOM 1644 N N . GLY A 1 206 ? 3.914 10.897 -13.930 1.00 84.06 206 GLY A N 1
ATOM 1645 C CA . GLY A 1 206 ? 3.505 9.524 -13.579 1.00 84.06 206 GLY A CA 1
ATOM 1646 C C . GLY A 1 206 ? 2.350 9.428 -12.566 1.00 84.06 206 GLY A C 1
ATOM 1647 O O . GLY A 1 206 ? 1.444 8.627 -12.757 1.00 84.06 206 GLY A O 1
ATOM 1648 N N . PHE A 1 207 ? 2.309 10.295 -11.547 1.00 85.19 207 PHE A N 1
ATOM 1649 C CA . PHE A 1 207 ? 1.181 10.366 -10.602 1.00 85.19 207 PHE A CA 1
ATOM 1650 C C . PHE A 1 207 ? -0.137 10.790 -11.269 1.00 85.19 207 PHE A C 1
ATOM 1652 O O . PHE A 1 207 ? -1.177 10.180 -11.041 1.00 85.19 207 PHE A O 1
ATOM 1659 N N . ARG A 1 208 ? -0.096 11.814 -12.134 1.00 87.56 208 ARG A N 1
ATOM 1660 C CA . ARG A 1 208 ? -1.276 12.288 -12.874 1.00 87.56 208 ARG A CA 1
ATOM 1661 C C . ARG A 1 208 ? -1.771 11.221 -13.847 1.00 87.56 208 ARG A C 1
ATOM 1663 O O . ARG A 1 208 ? -2.976 11.016 -13.956 1.00 87.56 208 ARG A O 1
ATOM 1670 N N . THR A 1 209 ? -0.856 10.517 -14.506 1.00 88.19 209 THR A N 1
ATOM 1671 C CA . THR A 1 209 ? -1.207 9.409 -15.395 1.00 88.19 209 THR A CA 1
ATOM 1672 C C . THR A 1 209 ? -1.837 8.255 -14.624 1.00 88.19 209 THR A C 1
ATOM 1674 O O . THR A 1 209 ? -2.871 7.749 -15.043 1.00 88.19 209 THR A O 1
ATOM 1677 N N . ALA A 1 210 ? -1.294 7.890 -13.457 1.00 89.56 210 ALA A N 1
ATOM 1678 C CA . ALA A 1 210 ? -1.910 6.887 -12.590 1.00 89.56 210 ALA A CA 1
ATOM 1679 C C . ALA A 1 210 ? -3.331 7.292 -12.167 1.00 89.56 210 ALA A C 1
ATOM 1681 O O . ALA A 1 210 ? -4.237 6.461 -12.206 1.00 89.56 210 ALA A O 1
ATOM 1682 N N . LEU A 1 211 ? -3.555 8.567 -11.828 1.00 90.00 211 LEU A N 1
ATOM 1683 C CA . LEU A 1 211 ? -4.890 9.081 -11.507 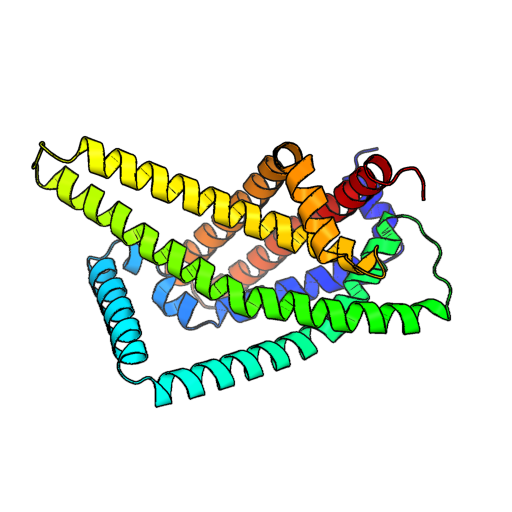1.00 90.00 211 LEU A CA 1
ATOM 1684 C C . LEU A 1 211 ? -5.848 8.957 -12.699 1.00 90.00 211 LEU A C 1
ATOM 1686 O O . LEU A 1 211 ? -6.968 8.482 -12.546 1.00 90.00 211 LEU A O 1
ATOM 1690 N N . SER A 1 212 ? -5.398 9.347 -13.892 1.00 89.75 212 SER A N 1
ATOM 1691 C CA . SER A 1 212 ? -6.206 9.274 -15.112 1.00 89.75 212 SER A CA 1
ATOM 1692 C C . SER A 1 212 ? -6.555 7.833 -15.487 1.00 89.75 212 SER A C 1
ATOM 1694 O O . SER A 1 212 ? -7.720 7.545 -15.749 1.00 89.75 212 SER A O 1
ATOM 1696 N N . MET A 1 213 ? -5.582 6.918 -15.437 1.00 91.81 213 MET A N 1
ATOM 1697 C CA . MET A 1 213 ? -5.798 5.497 -15.723 1.00 91.81 213 MET A CA 1
ATOM 1698 C C . MET A 1 213 ? -6.747 4.857 -14.711 1.00 91.81 213 MET A C 1
ATOM 1700 O O . MET A 1 213 ? -7.686 4.164 -15.089 1.00 91.81 213 MET A O 1
ATOM 1704 N N . THR A 1 214 ? -6.532 5.101 -13.416 1.00 91.50 214 THR A N 1
ATOM 1705 C CA . THR A 1 214 ? -7.384 4.522 -12.368 1.00 91.50 214 THR A CA 1
ATOM 1706 C C . THR A 1 214 ? -8.788 5.110 -12.365 1.00 91.50 214 THR A C 1
ATOM 1708 O O . THR A 1 214 ? -9.725 4.375 -12.072 1.00 91.50 214 THR A O 1
ATOM 1711 N N . GLY A 1 215 ? -8.955 6.382 -12.739 1.00 89.94 215 GLY A N 1
ATOM 1712 C CA . GLY A 1 215 ? -10.262 7.009 -12.932 1.00 89.94 215 GLY A CA 1
ATOM 1713 C C . GLY A 1 215 ? -11.011 6.463 -14.149 1.00 89.94 215 GLY A C 1
ATOM 1714 O O . GLY A 1 215 ? -12.183 6.116 -14.027 1.00 89.94 215 GLY A O 1
ATOM 1715 N N . GLY A 1 216 ? -10.334 6.328 -15.295 1.00 89.25 216 GLY A N 1
ATOM 1716 C CA . GLY A 1 216 ? -10.937 5.822 -16.535 1.00 89.25 216 GLY A CA 1
ATOM 1717 C C . GLY A 1 216 ? -11.289 4.333 -16.487 1.00 89.25 216 GLY A C 1
ATOM 1718 O O . GLY A 1 216 ? -12.319 3.923 -17.011 1.00 89.25 216 GLY A O 1
ATOM 1719 N N . TYR A 1 217 ? -10.476 3.531 -15.794 1.00 92.06 217 TYR A N 1
ATOM 1720 C CA . TYR A 1 217 ? -10.632 2.075 -15.704 1.00 92.06 217 TYR A CA 1
ATOM 1721 C C . TYR A 1 217 ? -11.118 1.584 -14.333 1.00 92.06 217 TYR A C 1
ATOM 1723 O O . TYR A 1 217 ? -11.004 0.396 -14.020 1.00 92.06 217 TYR A O 1
ATOM 1731 N N . CYS A 1 218 ? -11.675 2.466 -13.497 1.00 89.44 218 CYS A N 1
ATOM 1732 C CA . CYS A 1 218 ? -11.988 2.165 -12.096 1.00 89.44 218 CYS A CA 1
ATOM 1733 C C . CYS A 1 218 ? -12.819 0.883 -11.919 1.00 89.44 218 CYS A C 1
ATOM 1735 O O . CYS A 1 218 ? -12.455 0.027 -11.114 1.00 89.44 218 CYS A O 1
ATOM 1737 N N . TRP A 1 219 ? -13.870 0.698 -12.719 1.00 89.50 219 TRP A N 1
ATOM 1738 C CA . TRP A 1 219 ? -14.774 -0.454 -12.643 1.00 89.50 219 TRP A CA 1
ATOM 1739 C C . TRP A 1 219 ? -14.114 -1.787 -13.002 1.00 89.50 219 TRP A C 1
ATOM 1741 O O . TRP A 1 219 ? -14.503 -2.825 -12.474 1.00 89.50 219 TRP A O 1
ATOM 1751 N N . TYR A 1 220 ? -13.091 -1.775 -13.857 1.00 91.00 220 TYR A N 1
ATOM 1752 C CA . TYR A 1 220 ? -12.326 -2.975 -14.196 1.00 91.00 220 TYR A CA 1
ATOM 1753 C C . TYR A 1 220 ? -11.330 -3.355 -13.086 1.00 91.00 220 TYR A C 1
ATOM 1755 O O . TYR A 1 220 ? -11.088 -4.536 -12.819 1.00 91.00 220 TYR A O 1
ATOM 1763 N N . LEU A 1 221 ? -10.752 -2.353 -12.420 1.00 92.50 221 LEU A N 1
ATOM 1764 C CA . LEU A 1 221 ? -9.718 -2.539 -11.397 1.00 92.50 221 LEU A CA 1
ATOM 1765 C C . LEU A 1 221 ? -10.298 -2.877 -10.028 1.00 92.50 221 LEU A C 1
ATOM 1767 O O . LEU A 1 221 ? -9.766 -3.727 -9.310 1.00 92.50 221 LEU A O 1
ATOM 1771 N N . MET A 1 222 ? -11.411 -2.236 -9.690 1.00 91.88 222 MET A N 1
ATOM 1772 C CA . MET A 1 222 ? -12.010 -2.276 -8.367 1.00 91.88 222 MET A CA 1
ATOM 1773 C C . MET A 1 222 ? -12.361 -3.700 -7.899 1.00 91.88 222 MET A C 1
ATOM 1775 O O . MET A 1 222 ? -11.917 -4.050 -6.807 1.00 91.88 222 MET A O 1
ATOM 1779 N N . PRO A 1 223 ? -13.031 -4.579 -8.676 1.00 92.81 223 PRO A N 1
ATOM 1780 C CA . PRO A 1 223 ? -13.379 -5.923 -8.201 1.00 92.81 223 PRO A CA 1
ATOM 1781 C C . PRO A 1 223 ? -12.157 -6.770 -7.822 1.00 92.81 223 PRO A C 1
ATOM 1783 O O . PRO A 1 223 ? -12.171 -7.485 -6.821 1.00 92.81 223 PRO A O 1
ATOM 1786 N N . LYS A 1 224 ? -11.065 -6.660 -8.588 1.00 91.94 224 LYS A N 1
ATOM 1787 C CA . LYS A 1 224 ? -9.822 -7.403 -8.332 1.00 91.94 224 LYS A CA 1
ATOM 1788 C C . LYS A 1 224 ? -9.083 -6.860 -7.114 1.00 91.94 224 LYS A C 1
ATOM 1790 O O . LYS A 1 224 ? -8.551 -7.643 -6.328 1.00 91.94 224 LYS A O 1
ATOM 1795 N N . THR A 1 225 ? -9.086 -5.542 -6.918 1.00 93.50 225 THR A N 1
ATOM 1796 C CA . THR A 1 225 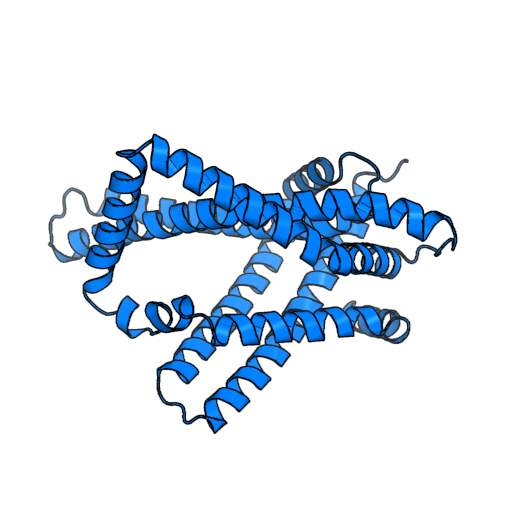? -8.530 -4.938 -5.702 1.00 93.50 225 THR A CA 1
ATOM 1797 C C . THR A 1 225 ? -9.375 -5.253 -4.473 1.00 93.50 225 THR A C 1
ATOM 1799 O O . THR A 1 225 ? -8.805 -5.566 -3.433 1.00 93.50 225 THR A O 1
ATOM 1802 N N . ILE A 1 226 ? -10.706 -5.267 -4.581 1.00 94.62 226 ILE A N 1
ATOM 1803 C CA . ILE A 1 226 ? -11.597 -5.712 -3.499 1.00 94.62 226 ILE A CA 1
ATOM 1804 C C . ILE A 1 226 ? -11.286 -7.160 -3.122 1.00 94.62 226 ILE A C 1
ATOM 1806 O O . ILE A 1 226 ? -11.113 -7.447 -1.942 1.00 94.62 226 ILE A O 1
ATOM 1810 N N . LEU A 1 227 ? -11.144 -8.059 -4.103 1.00 93.44 227 LEU A N 1
ATOM 1811 C CA . LEU A 1 227 ? -10.775 -9.452 -3.845 1.00 93.44 227 LEU A CA 1
ATOM 1812 C C . LEU A 1 227 ? -9.416 -9.558 -3.137 1.00 93.44 227 LEU A C 1
ATOM 1814 O O . LEU A 1 227 ? -9.297 -10.275 -2.146 1.00 93.44 227 LEU A O 1
ATOM 1818 N N . TYR A 1 228 ? -8.407 -8.817 -3.602 1.00 93.44 228 TYR A N 1
ATOM 1819 C CA . TYR A 1 228 ? -7.098 -8.747 -2.945 1.00 93.44 228 TYR A CA 1
ATOM 1820 C C . TYR A 1 228 ? -7.212 -8.278 -1.486 1.00 93.44 228 TYR A C 1
ATOM 1822 O O . TYR A 1 228 ? -6.669 -8.920 -0.586 1.00 93.44 228 TYR A O 1
ATOM 1830 N N . LEU A 1 229 ? -7.950 -7.194 -1.238 1.00 93.25 229 LEU A N 1
ATOM 1831 C CA . LEU A 1 229 ? -8.153 -6.652 0.105 1.00 93.25 229 LEU A CA 1
ATOM 1832 C C . LEU A 1 229 ? -8.919 -7.618 1.005 1.00 93.25 229 LEU A C 1
ATOM 1834 O O . LEU A 1 229 ? -8.549 -7.783 2.164 1.00 93.25 229 LEU A O 1
ATOM 1838 N N . PHE A 1 230 ? -9.935 -8.293 0.470 1.00 92.19 230 PHE A N 1
ATOM 1839 C CA . PHE A 1 230 ? -10.699 -9.303 1.189 1.00 92.19 230 PHE A CA 1
ATOM 1840 C C . PHE A 1 230 ? -9.817 -10.484 1.604 1.00 92.19 230 PHE A C 1
ATOM 1842 O O . PHE A 1 230 ? -9.806 -10.856 2.775 1.00 92.19 230 PHE A O 1
ATOM 1849 N N . VAL A 1 231 ? -9.007 -11.025 0.688 1.00 90.69 231 VAL A N 1
ATOM 1850 C CA . VAL A 1 231 ? -8.063 -12.109 1.006 1.00 90.69 231 VAL A CA 1
ATOM 1851 C C . VAL A 1 231 ? -7.059 -11.658 2.069 1.00 90.69 231 VAL A C 1
ATOM 1853 O O . VAL A 1 231 ? -6.838 -12.373 3.044 1.00 90.69 231 VAL A O 1
ATOM 1856 N N . MET A 1 232 ? -6.492 -10.455 1.939 1.00 89.25 232 MET A N 1
ATOM 1857 C CA . MET A 1 232 ? -5.563 -9.906 2.934 1.00 89.25 232 MET A CA 1
ATOM 1858 C C . MET A 1 232 ? -6.221 -9.688 4.304 1.00 89.25 232 MET A C 1
ATOM 1860 O O . MET A 1 232 ? -5.577 -9.917 5.330 1.00 89.25 232 MET A O 1
ATOM 1864 N N . LEU A 1 233 ? -7.492 -9.279 4.335 1.00 87.25 233 LEU A N 1
ATOM 1865 C CA . LEU A 1 233 ? -8.273 -9.133 5.562 1.00 87.25 233 LEU A CA 1
ATOM 1866 C C . LEU A 1 233 ? -8.518 -10.488 6.229 1.00 87.25 233 LEU A C 1
ATOM 1868 O O . LEU A 1 233 ? -8.261 -10.615 7.422 1.00 87.25 233 LEU A O 1
ATOM 1872 N N . VAL A 1 234 ? -8.954 -11.500 5.471 1.00 85.19 234 VAL A N 1
ATOM 1873 C CA . VAL A 1 234 ? -9.164 -12.867 5.980 1.00 85.19 234 VAL A CA 1
ATOM 1874 C C . VAL A 1 234 ? -7.868 -13.421 6.558 1.00 85.19 234 VAL A C 1
ATOM 1876 O O . VAL A 1 234 ? -7.869 -13.917 7.682 1.00 85.19 234 VAL A O 1
ATOM 1879 N N . VAL A 1 235 ? -6.752 -13.266 5.835 1.00 83.00 235 VAL A N 1
ATOM 1880 C CA . VAL A 1 235 ? -5.427 -13.642 6.338 1.00 83.00 235 VAL A CA 1
ATOM 1881 C C . VAL A 1 235 ? -5.169 -12.930 7.662 1.00 83.00 235 VAL A C 1
ATOM 1883 O O . VAL A 1 235 ? -4.942 -13.598 8.657 1.00 83.00 235 VAL A O 1
ATOM 1886 N N . ARG A 1 236 ? -5.294 -11.601 7.743 1.00 80.31 236 ARG A N 1
ATOM 1887 C CA . ARG A 1 236 ? -5.079 -10.866 9.005 1.00 80.31 236 ARG A CA 1
ATOM 1888 C C . ARG A 1 236 ? -5.976 -11.333 10.155 1.00 80.31 236 ARG A C 1
ATOM 1890 O O . ARG A 1 236 ? -5.471 -11.536 11.253 1.00 80.31 236 ARG A O 1
ATOM 1897 N N . VAL A 1 237 ? -7.269 -11.529 9.913 1.00 77.06 237 VAL A N 1
ATOM 1898 C CA . VAL A 1 237 ? -8.246 -11.977 10.922 1.00 77.06 237 VAL A CA 1
ATOM 1899 C C . VAL A 1 237 ? -7.871 -13.344 11.491 1.00 77.06 237 VAL A C 1
ATOM 1901 O O . VAL A 1 237 ? -7.819 -13.506 12.710 1.00 77.06 237 VAL A O 1
ATOM 1904 N N . VAL A 1 238 ? -7.546 -14.305 10.623 1.00 72.12 238 VAL A N 1
ATOM 1905 C CA . VAL A 1 238 ? -7.119 -15.651 11.035 1.00 72.12 238 VAL A CA 1
ATOM 1906 C C . VAL A 1 238 ? -5.845 -15.582 11.881 1.00 72.12 238 VAL A C 1
ATOM 1908 O O . VAL A 1 238 ? -5.723 -16.279 12.885 1.00 72.12 238 VAL A O 1
ATOM 1911 N N . LEU A 1 239 ? -4.913 -14.700 11.524 1.00 70.44 239 LEU A N 1
ATOM 1912 C CA . LEU A 1 239 ? -3.648 -14.546 12.243 1.00 70.44 239 LEU A CA 1
ATOM 1913 C C . LEU A 1 239 ? -3.812 -13.949 13.628 1.00 70.44 239 LEU A C 1
ATOM 1915 O O . LEU A 1 239 ? -3.228 -14.464 14.579 1.00 70.44 239 LEU A O 1
ATOM 1919 N N . LEU A 1 240 ? -4.625 -12.902 13.747 1.00 68.56 240 LEU A N 1
ATOM 1920 C CA . LEU A 1 240 ? -4.941 -12.299 15.037 1.00 68.56 240 LEU A CA 1
ATOM 1921 C C . LEU A 1 240 ? -5.638 -13.303 15.961 1.00 68.56 240 LEU A C 1
ATOM 1923 O O . LEU A 1 240 ? -5.298 -13.386 17.141 1.00 68.56 240 LEU A O 1
ATOM 1927 N N . ALA A 1 241 ? -6.549 -14.114 15.415 1.00 66.06 241 ALA A N 1
ATOM 1928 C CA . ALA A 1 241 ? -7.262 -15.136 16.175 1.00 66.06 241 ALA A CA 1
ATOM 1929 C C . ALA A 1 241 ? -6.327 -16.230 16.720 1.00 66.06 241 ALA A C 1
ATOM 1931 O O . ALA A 1 241 ? -6.441 -16.608 17.884 1.00 66.06 241 ALA A O 1
ATOM 1932 N N . ILE A 1 242 ? -5.383 -16.726 15.912 1.00 65.75 242 ILE A N 1
ATOM 1933 C CA . ILE A 1 242 ? -4.476 -17.805 16.339 1.00 65.75 242 ILE A CA 1
ATOM 1934 C C . ILE A 1 242 ? -3.381 -17.269 17.271 1.00 65.75 242 ILE A C 1
ATOM 1936 O O . ILE A 1 242 ? -3.051 -17.911 18.270 1.00 65.75 242 ILE A O 1
ATOM 1940 N N . HIS A 1 243 ? -2.821 -16.097 16.965 1.00 63.03 243 HIS A N 1
ATOM 1941 C CA . HIS A 1 243 ? -1.669 -15.565 17.686 1.00 63.03 243 HIS A CA 1
ATOM 1942 C C . HIS A 1 243 ? -2.019 -15.077 19.098 1.00 63.03 243 HIS A C 1
ATOM 1944 O O . HIS A 1 243 ? -1.309 -15.417 20.041 1.00 63.03 243 HIS A O 1
ATOM 1950 N N . TYR A 1 244 ? -3.126 -14.345 19.251 1.00 61.81 244 TYR A N 1
ATOM 1951 C CA . TYR A 1 244 ? -3.556 -13.799 20.545 1.00 61.81 244 TYR A CA 1
ATOM 1952 C C . TYR A 1 244 ? -4.606 -14.660 21.256 1.00 61.81 244 TYR A C 1
ATOM 1954 O O . TYR A 1 244 ? -4.979 -14.355 22.387 1.00 61.81 244 TYR A O 1
ATOM 1962 N N . GLY A 1 245 ? -5.093 -15.723 20.608 1.00 54.31 245 GLY A N 1
ATOM 1963 C CA . GLY A 1 245 ? -6.079 -16.633 21.182 1.00 54.31 245 GLY A CA 1
ATOM 1964 C C . GLY A 1 245 ? -5.477 -17.738 22.050 1.00 54.31 245 GLY A C 1
ATOM 1965 O O . GLY A 1 245 ? -5.998 -17.981 23.134 1.00 54.31 245 GLY A O 1
ATOM 1966 N N . LEU A 1 246 ? -4.433 -18.447 21.585 1.00 53.72 246 LEU A N 1
ATOM 1967 C CA . LEU A 1 246 ? -4.124 -19.795 22.114 1.00 53.72 246 LEU A CA 1
ATOM 1968 C C . LEU A 1 246 ? -2.663 -20.301 21.939 1.00 53.72 246 LEU A C 1
ATOM 1970 O O . LEU A 1 246 ? -2.410 -21.487 22.153 1.00 53.72 246 LEU A O 1
ATOM 1974 N N . ALA A 1 247 ? -1.682 -19.493 21.521 1.00 56.44 247 ALA A N 1
ATOM 1975 C CA . ALA A 1 247 ? -0.425 -20.043 20.983 1.00 56.44 247 ALA A CA 1
ATOM 1976 C C . ALA A 1 247 ? 0.779 -20.090 21.955 1.00 56.44 247 ALA A C 1
ATOM 1978 O O . ALA A 1 247 ? 1.168 -19.090 22.550 1.00 56.44 247 ALA A O 1
ATOM 1979 N N . SER A 1 248 ? 1.454 -21.247 22.003 1.00 71.75 248 SER A N 1
ATOM 1980 C CA . SER A 1 248 ? 2.841 -21.387 22.477 1.00 71.75 248 SER A CA 1
ATOM 1981 C C . SER A 1 248 ? 3.836 -20.710 21.506 1.00 71.75 248 SER A C 1
ATOM 1983 O O . SER A 1 248 ? 3.492 -20.496 20.336 1.00 71.75 248 SER A O 1
ATOM 1985 N N . PRO A 1 249 ? 5.091 -20.420 21.914 1.00 73.50 249 PRO A N 1
ATOM 1986 C CA . PRO A 1 249 ? 6.093 -19.790 21.040 1.00 73.50 249 PRO A CA 1
ATOM 1987 C C . PRO A 1 249 ? 6.307 -20.522 19.703 1.00 73.50 249 PRO A C 1
ATOM 1989 O O . PRO A 1 249 ? 6.486 -19.896 18.659 1.00 73.50 249 PRO A O 1
ATOM 1992 N N . THR A 1 250 ? 6.222 -21.855 19.710 1.00 76.81 250 THR A N 1
ATOM 1993 C CA . THR A 1 250 ? 6.351 -22.692 18.508 1.00 76.81 250 THR A CA 1
ATOM 1994 C C . THR A 1 250 ? 5.185 -22.497 17.539 1.00 76.81 250 THR A C 1
ATOM 1996 O O . THR A 1 250 ? 5.395 -22.387 16.331 1.00 76.81 250 THR A O 1
ATOM 1999 N N . MET A 1 251 ? 3.954 -22.395 18.050 1.00 75.44 251 MET A N 1
ATOM 2000 C CA . MET A 1 251 ? 2.778 -22.127 17.216 1.00 75.44 251 MET A CA 1
ATOM 2001 C C . MET A 1 251 ? 2.823 -20.717 16.622 1.00 75.44 251 MET A C 1
ATOM 2003 O O . MET A 1 251 ? 2.467 -20.541 15.460 1.00 75.44 251 MET A O 1
ATOM 2007 N N . ALA A 1 252 ? 3.339 -19.730 17.360 1.00 75.31 252 ALA A N 1
ATOM 2008 C CA . ALA A 1 252 ? 3.541 -18.381 16.832 1.00 75.31 252 ALA A CA 1
ATOM 2009 C C . ALA A 1 252 ? 4.501 -18.368 15.625 1.00 75.31 252 ALA A C 1
ATOM 2011 O O . ALA A 1 252 ? 4.198 -17.739 14.610 1.00 75.31 252 ALA A O 1
ATOM 2012 N N . LEU A 1 253 ? 5.609 -19.117 15.684 1.00 80.00 253 LEU A N 1
ATOM 2013 C CA . LEU A 1 253 ? 6.555 -19.240 14.565 1.00 80.00 253 LEU A CA 1
ATOM 2014 C C . LEU A 1 253 ? 5.929 -19.895 13.326 1.00 80.00 253 LEU A C 1
ATOM 2016 O O . LEU A 1 253 ? 6.120 -19.405 12.212 1.00 80.00 253 LEU A O 1
ATOM 2020 N N . ILE A 1 254 ? 5.153 -20.968 13.506 1.00 82.62 254 ILE A N 1
ATOM 2021 C CA . ILE A 1 254 ? 4.448 -21.640 12.401 1.00 82.62 254 ILE A CA 1
ATOM 2022 C C . ILE A 1 254 ? 3.448 -20.679 11.745 1.00 82.62 254 ILE A C 1
ATOM 2024 O O . ILE A 1 254 ? 3.405 -20.563 10.519 1.00 82.62 254 ILE A O 1
ATOM 2028 N N . VAL A 1 255 ? 2.688 -19.942 12.557 1.00 80.75 255 VAL A N 1
ATOM 2029 C CA . VAL A 1 255 ? 1.711 -18.952 12.087 1.00 80.75 255 VAL A CA 1
ATOM 2030 C C . VAL A 1 255 ? 2.394 -17.830 11.305 1.00 80.75 255 VAL A C 1
ATOM 2032 O O . VAL A 1 255 ? 1.925 -17.487 10.220 1.00 80.75 255 VAL A O 1
ATOM 2035 N N . ILE A 1 256 ? 3.532 -17.307 11.780 1.00 83.00 256 ILE A N 1
ATOM 2036 C CA . ILE A 1 256 ? 4.341 -16.327 11.034 1.00 83.00 256 ILE A CA 1
ATOM 2037 C C . ILE A 1 256 ? 4.789 -16.900 9.682 1.00 83.00 256 ILE A C 1
ATOM 2039 O O . ILE A 1 256 ? 4.665 -16.223 8.661 1.00 83.00 256 ILE A O 1
ATOM 2043 N N . GLY A 1 257 ? 5.281 -18.142 9.653 1.00 86.69 257 GLY A N 1
ATOM 2044 C CA . GLY A 1 257 ? 5.738 -18.791 8.421 1.00 86.69 257 GLY A CA 1
ATOM 2045 C C . GLY A 1 257 ? 4.621 -18.938 7.385 1.00 86.69 257 GLY A C 1
ATOM 2046 O O . GLY A 1 257 ? 4.780 -18.525 6.235 1.00 86.69 257 GLY A O 1
ATOM 2047 N N . ILE A 1 258 ? 3.460 -19.450 7.803 1.00 86.56 258 ILE A N 1
ATOM 2048 C CA . ILE A 1 258 ? 2.280 -19.594 6.936 1.00 86.56 258 ILE A CA 1
ATOM 2049 C C . ILE A 1 258 ? 1.790 -18.220 6.460 1.00 86.56 258 ILE A C 1
ATOM 2051 O O . ILE A 1 258 ? 1.532 -18.039 5.269 1.00 86.56 258 ILE A O 1
ATOM 2055 N N . THR A 1 259 ? 1.723 -17.230 7.360 1.00 85.94 259 THR A N 1
ATOM 2056 C CA . THR A 1 259 ? 1.372 -15.837 7.024 1.00 85.94 259 THR A CA 1
ATOM 2057 C C . THR A 1 259 ? 2.226 -15.315 5.895 1.00 85.94 259 THR A C 1
ATOM 2059 O O . THR A 1 259 ? 1.722 -14.762 4.919 1.00 85.94 259 THR A O 1
ATOM 2062 N N . TRP A 1 260 ? 3.534 -15.451 6.071 1.00 89.62 260 TRP A N 1
ATOM 2063 C CA . TRP A 1 260 ? 4.512 -14.906 5.165 1.00 89.62 260 TRP A CA 1
ATOM 2064 C C . TRP A 1 260 ? 4.360 -15.525 3.778 1.00 89.62 260 TRP A C 1
ATOM 2066 O O . TRP A 1 260 ? 4.298 -14.784 2.800 1.00 89.62 260 TRP A O 1
ATOM 2076 N N . ILE A 1 261 ? 4.201 -16.850 3.697 1.00 91.19 261 IL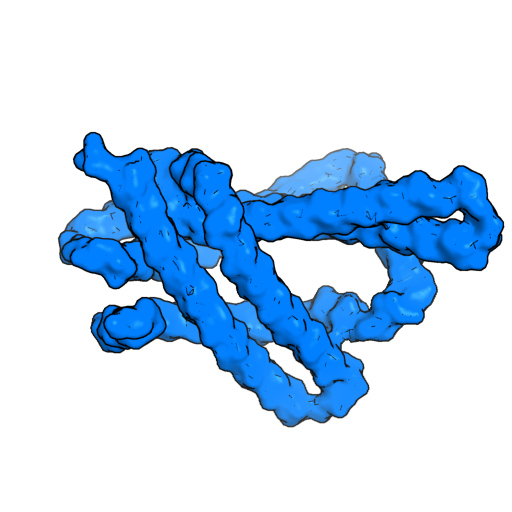E A N 1
ATOM 2077 C CA . ILE A 1 261 ? 4.001 -17.560 2.427 1.00 91.19 261 ILE A CA 1
ATOM 2078 C C . ILE A 1 261 ? 2.704 -17.110 1.746 1.00 91.19 261 ILE A C 1
ATOM 2080 O O . ILE A 1 261 ? 2.721 -16.780 0.559 1.00 91.19 261 ILE A O 1
ATOM 2084 N N . ILE A 1 262 ? 1.586 -17.051 2.477 1.00 89.94 262 ILE A N 1
ATOM 2085 C CA . ILE A 1 262 ? 0.303 -16.631 1.896 1.00 89.94 262 ILE A CA 1
ATOM 2086 C C . ILE A 1 262 ? 0.389 -15.180 1.418 1.00 89.94 262 ILE A C 1
ATOM 2088 O O . ILE A 1 262 ? 0.014 -14.887 0.283 1.00 89.94 262 ILE A O 1
ATOM 2092 N N . ARG A 1 263 ? 0.936 -14.273 2.238 1.00 89.50 263 ARG A N 1
ATOM 2093 C CA . ARG A 1 263 ? 1.145 -12.872 1.849 1.00 89.50 263 ARG A CA 1
ATOM 2094 C C . ARG A 1 263 ? 2.014 -12.782 0.612 1.00 89.50 263 ARG A C 1
ATOM 2096 O O . ARG A 1 263 ? 1.623 -12.110 -0.331 1.00 89.50 263 ARG A O 1
ATOM 2103 N N . PHE A 1 264 ? 3.145 -13.477 0.586 1.00 91.75 264 PHE A N 1
ATOM 2104 C CA . PHE A 1 264 ? 4.023 -13.522 -0.575 1.00 91.75 264 PHE A CA 1
ATOM 2105 C C . PHE A 1 264 ? 3.254 -13.896 -1.849 1.00 91.75 264 PHE A C 1
ATOM 2107 O O . PHE A 1 264 ? 3.311 -13.148 -2.823 1.00 91.75 264 PHE A O 1
ATOM 2114 N N . ILE A 1 265 ? 2.475 -14.983 -1.826 1.00 90.88 265 ILE A N 1
ATOM 2115 C CA . ILE A 1 265 ? 1.673 -15.433 -2.976 1.00 90.88 265 ILE A CA 1
ATOM 2116 C C . ILE A 1 265 ? 0.656 -14.363 -3.397 1.00 90.88 265 ILE A C 1
ATOM 2118 O O . ILE A 1 265 ? 0.562 -14.022 -4.577 1.00 90.88 265 ILE A O 1
ATOM 2122 N N . VAL A 1 266 ? -0.088 -13.806 -2.440 1.00 91.00 266 VAL A N 1
ATOM 2123 C CA . VAL A 1 266 ? -1.132 -12.803 -2.705 1.00 91.00 266 VAL A CA 1
ATOM 2124 C C . VAL A 1 266 ? -0.528 -11.507 -3.262 1.00 91.00 266 VAL A C 1
ATOM 2126 O O . VAL A 1 266 ? -1.032 -10.979 -4.255 1.00 91.00 266 VAL A O 1
ATOM 2129 N N . TYR A 1 267 ? 0.587 -11.031 -2.697 1.00 90.44 267 TYR A N 1
ATOM 2130 C CA . TYR A 1 267 ? 1.329 -9.869 -3.199 1.00 90.44 267 TYR A CA 1
ATOM 2131 C C . TYR A 1 267 ? 1.872 -10.114 -4.606 1.00 90.44 267 TYR A C 1
ATOM 2133 O O . TYR A 1 267 ? 1.712 -9.262 -5.472 1.00 90.44 267 TYR A O 1
ATOM 2141 N N . VAL A 1 268 ? 2.459 -11.284 -4.863 1.00 89.88 268 VAL A N 1
ATOM 2142 C CA . VAL A 1 268 ? 2.954 -11.680 -6.188 1.00 89.88 268 VAL A CA 1
ATOM 2143 C C . VAL A 1 268 ? 1.845 -11.602 -7.241 1.00 89.88 268 VAL A C 1
ATOM 2145 O O . VAL A 1 268 ? 2.025 -10.959 -8.278 1.00 89.88 268 VAL A O 1
ATOM 2148 N N . ILE A 1 269 ? 0.687 -12.211 -6.963 1.00 89.94 269 ILE A N 1
ATOM 2149 C CA . ILE A 1 269 ? -0.460 -12.229 -7.882 1.00 89.94 269 ILE A CA 1
ATOM 2150 C C . ILE A 1 269 ? -0.975 -10.808 -8.122 1.00 89.94 269 ILE A C 1
ATOM 2152 O O . ILE A 1 269 ? -1.184 -10.413 -9.271 1.00 89.94 269 ILE A O 1
ATOM 2156 N N . TYR A 1 270 ? -1.153 -10.030 -7.054 1.00 92.00 270 TYR A N 1
ATOM 2157 C CA . TYR A 1 270 ? -1.697 -8.681 -7.157 1.00 92.00 270 TYR A CA 1
ATOM 2158 C C . TYR A 1 270 ? -0.737 -7.723 -7.868 1.00 92.00 270 TYR A C 1
ATOM 2160 O O . TYR A 1 270 ? -1.142 -7.019 -8.788 1.00 92.00 270 TYR A O 1
ATOM 2168 N N . THR A 1 271 ? 0.551 -7.734 -7.523 1.00 90.31 271 THR A N 1
ATOM 2169 C CA . THR A 1 271 ? 1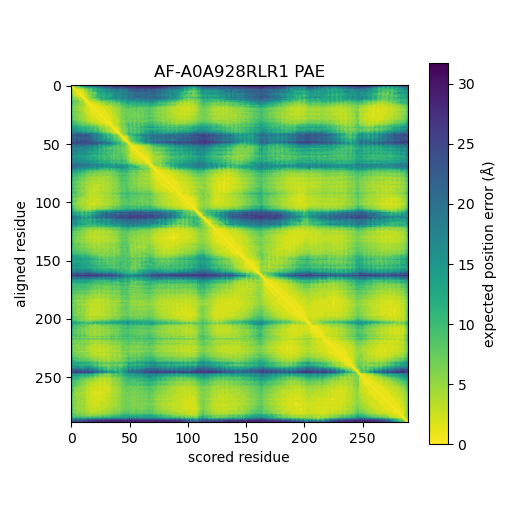.562 -6.906 -8.192 1.00 90.31 271 THR A CA 1
ATOM 2170 C C . THR A 1 271 ? 1.695 -7.271 -9.670 1.00 90.31 271 THR A C 1
ATOM 2172 O O . THR A 1 271 ? 1.773 -6.374 -10.509 1.00 90.31 271 THR A O 1
ATOM 2175 N N . TYR A 1 272 ? 1.645 -8.559 -10.022 1.00 89.25 272 TYR A N 1
ATOM 2176 C CA . TYR A 1 272 ? 1.618 -8.969 -11.426 1.00 89.25 272 TYR A CA 1
ATOM 2177 C C . TYR A 1 272 ? 0.378 -8.458 -12.163 1.00 89.25 272 TYR A C 1
ATOM 2179 O O . TYR A 1 272 ? 0.509 -7.905 -13.258 1.00 89.25 272 TYR A O 1
ATOM 2187 N N . PHE A 1 273 ? -0.806 -8.599 -11.558 1.00 91.06 273 PHE A N 1
ATOM 2188 C CA . PHE A 1 273 ? -2.039 -8.046 -12.112 1.00 91.06 273 PHE A CA 1
ATOM 2189 C C . PHE A 1 273 ? -1.881 -6.549 -12.387 1.00 91.06 273 PHE A C 1
ATOM 2191 O O . PHE A 1 273 ? -2.036 -6.149 -13.532 1.00 91.06 273 PHE A O 1
ATOM 2198 N N . ILE A 1 274 ? -1.475 -5.757 -11.391 1.00 93.56 274 ILE A N 1
ATOM 2199 C CA . ILE A 1 274 ? -1.338 -4.300 -11.518 1.00 93.56 274 ILE A CA 1
ATOM 2200 C C . ILE A 1 274 ? -0.411 -3.909 -12.670 1.00 93.56 274 ILE A C 1
ATOM 2202 O O . ILE A 1 274 ? -0.773 -3.059 -13.477 1.00 93.56 274 ILE A O 1
ATOM 2206 N N . TYR A 1 275 ? 0.765 -4.531 -12.781 1.00 90.81 275 TYR A N 1
ATOM 2207 C CA . TYR A 1 275 ? 1.720 -4.171 -13.831 1.00 90.81 275 TYR A CA 1
ATOM 2208 C C . TYR A 1 275 ? 1.263 -4.624 -15.220 1.00 90.81 275 TYR A C 1
ATOM 2210 O O . TYR A 1 275 ? 1.465 -3.897 -16.188 1.00 90.81 275 TYR A O 1
ATOM 2218 N N . THR A 1 276 ? 0.634 -5.794 -15.339 1.00 89.38 276 THR A N 1
ATOM 2219 C CA . THR A 1 276 ? 0.120 -6.267 -16.637 1.00 89.38 276 THR A CA 1
ATOM 2220 C C . THR A 1 276 ? -1.067 -5.452 -17.116 1.00 89.38 276 THR A C 1
ATOM 2222 O O . THR A 1 276 ? -1.091 -5.038 -18.273 1.00 89.38 276 THR A O 1
ATOM 2225 N N . SER A 1 277 ? -2.024 -5.167 -16.232 1.00 91.62 277 SER A N 1
ATOM 2226 C CA . SER A 1 277 ? -3.149 -4.300 -16.568 1.00 91.62 277 SER A CA 1
ATOM 2227 C C . SER A 1 277 ? -2.694 -2.872 -16.838 1.00 91.62 277 SER A C 1
ATOM 2229 O O . SER A 1 277 ? -3.241 -2.241 -17.729 1.00 91.62 277 SER A O 1
ATOM 2231 N N . PHE A 1 278 ? -1.668 -2.380 -16.136 1.00 92.69 278 PHE A N 1
ATOM 2232 C CA . PHE A 1 278 ? -1.085 -1.075 -16.429 1.00 92.69 278 PHE A CA 1
ATOM 2233 C C . PHE A 1 278 ? -0.527 -1.007 -17.850 1.00 92.69 278 PHE A C 1
ATOM 2235 O O . PHE A 1 278 ? -0.818 -0.048 -18.549 1.00 92.69 278 PHE A O 1
ATOM 2242 N N . VAL A 1 279 ? 0.255 -2.002 -18.289 1.00 89.31 279 VAL A N 1
ATOM 2243 C CA . VAL A 1 279 ? 0.800 -2.014 -19.658 1.00 89.31 279 VAL A CA 1
ATOM 2244 C C . VAL A 1 279 ? -0.332 -2.048 -20.683 1.00 89.31 279 VAL A C 1
ATOM 2246 O O . VAL A 1 279 ? -0.349 -1.205 -21.569 1.00 89.31 279 VAL A O 1
ATOM 2249 N N . ALA A 1 280 ? -1.327 -2.919 -20.496 1.00 88.75 280 ALA A N 1
ATOM 2250 C CA . ALA A 1 280 ? -2.476 -3.001 -21.399 1.00 88.75 280 ALA A CA 1
ATOM 2251 C C . ALA A 1 280 ? -3.274 -1.684 -21.478 1.00 88.75 280 ALA A C 1
ATOM 2253 O O . ALA A 1 280 ? -3.611 -1.233 -22.565 1.00 88.75 280 ALA A O 1
ATOM 2254 N N . ILE A 1 281 ? -3.538 -1.042 -20.335 1.00 91.00 281 ILE A N 1
ATOM 2255 C CA . ILE A 1 281 ? -4.246 0.248 -20.275 1.00 91.00 281 ILE A CA 1
ATOM 2256 C C . ILE A 1 281 ? -3.387 1.377 -20.851 1.00 91.00 281 ILE A C 1
ATOM 2258 O O . ILE A 1 281 ? -3.911 2.285 -21.485 1.00 91.00 281 ILE A O 1
ATOM 2262 N N . LYS A 1 282 ? -2.066 1.344 -20.638 1.00 89.38 282 LYS A N 1
ATOM 2263 C CA . LYS A 1 282 ? -1.140 2.315 -21.226 1.00 89.38 282 LYS A CA 1
ATOM 2264 C C . LYS A 1 282 ? -1.188 2.245 -22.746 1.00 89.38 282 LYS A C 1
ATOM 2266 O O . LYS A 1 282 ? -1.251 3.287 -23.381 1.00 89.38 282 LYS A O 1
ATOM 2271 N N . ASP A 1 283 ? -1.127 1.040 -23.297 1.00 86.12 283 ASP A N 1
ATOM 2272 C CA . ASP A 1 283 ? -1.130 0.838 -24.743 1.00 86.12 283 ASP A CA 1
ATOM 2273 C C . ASP A 1 283 ? -2.479 1.241 -25.353 1.00 86.12 283 ASP A C 1
ATOM 2275 O O . ASP A 1 283 ? -2.502 1.805 -26.435 1.00 86.12 283 ASP A O 1
ATOM 2279 N N . ASP A 1 284 ? -3.588 1.048 -24.636 1.00 87.06 284 ASP A N 1
ATOM 2280 C CA . ASP A 1 284 ? -4.904 1.536 -25.057 1.00 87.06 284 ASP A CA 1
ATOM 2281 C C . ASP A 1 284 ? -5.014 3.075 -25.009 1.00 87.06 284 ASP A C 1
ATOM 2283 O O . ASP A 1 284 ? -5.318 3.711 -26.015 1.00 87.06 284 ASP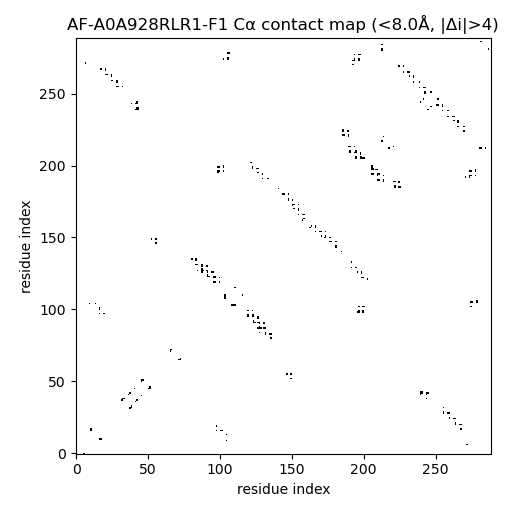 A O 1
ATOM 2287 N N . MET A 1 285 ? -4.699 3.692 -23.863 1.00 85.38 285 MET A N 1
ATOM 2288 C CA . MET A 1 285 ? -4.892 5.133 -23.636 1.00 85.38 285 MET A CA 1
ATOM 2289 C C . MET A 1 285 ? -3.857 6.032 -24.324 1.00 85.38 285 MET A C 1
ATOM 2291 O O . MET A 1 285 ? -4.106 7.225 -24.488 1.00 85.38 285 MET A O 1
ATOM 2295 N N . PHE A 1 286 ? -2.681 5.496 -24.654 1.00 81.00 286 PHE A N 1
ATOM 2296 C CA . PHE A 1 286 ? -1.544 6.243 -25.199 1.00 81.00 286 PHE A CA 1
ATOM 2297 C C . PHE A 1 286 ? -0.981 5.557 -26.455 1.00 81.00 286 PHE A C 1
ATOM 2299 O O . PHE A 1 286 ? 0.229 5.540 -26.651 1.00 81.00 286 PHE A O 1
ATOM 2306 N N . SER A 1 287 ? -1.847 4.964 -27.284 1.00 59.38 287 SER A N 1
ATOM 2307 C CA . SER A 1 287 ? -1.487 4.158 -28.467 1.00 59.38 287 SER A CA 1
ATOM 2308 C C . SER A 1 287 ? -0.749 4.912 -29.590 1.00 59.38 287 SER A C 1
ATOM 2310 O O . SER A 1 287 ? -0.361 4.279 -30.568 1.00 59.38 287 SER A O 1
ATOM 2312 N N . GLU A 1 288 ? -0.514 6.224 -29.471 1.00 46.47 288 GLU A N 1
ATOM 2313 C CA . GLU A 1 288 ? 0.043 7.068 -30.544 1.00 46.47 288 GLU A CA 1
ATOM 2314 C C . GLU A 1 288 ? 1.088 8.107 -30.063 1.00 46.47 288 GLU A C 1
ATOM 2316 O O . GLU A 1 288 ? 1.106 9.247 -30.525 1.00 46.47 288 GLU A O 1
ATOM 2321 N N . GLU A 1 289 ? 1.998 7.712 -29.164 1.00 41.81 289 GLU A N 1
ATOM 2322 C CA . GLU A 1 289 ? 3.325 8.351 -28.975 1.00 41.81 289 GLU A CA 1
ATOM 2323 C C . GLU A 1 289 ? 4.443 7.300 -29.041 1.00 41.81 289 GLU A C 1
ATOM 2325 O O . GLU A 1 289 ? 5.532 7.632 -29.565 1.00 41.81 289 GLU A O 1
#

Nearest PDB structures (foldseek):
  6qv0-assembly1_A  TM=2.609E-01  e=3.043E+00  Thermotoga maritima MSB8

Radius of gyration: 21.85 Å; Cα contacts (8 Å, |Δi|>4): 183; chains: 1; bounding box: 62×48×57 Å

Foldseek 3Di:
DPLVVVVVVLCVVPVVLLVVLLVVLLVVLVCCVPDVCCVVPLACVCVPDPCLVVVVVVVVVVVVVLVVCVVVVVVVVVVQLVVQLVVQLVVLLVLLLNLQVVLCSLLVDDDDPPVSVVLSVLLSVLSSVLSSCCSVVVVVLVNLVSVLVVLVVVLVVCVVVPVPPCNVVSVVSNVVSVVCSVVVVLLVVQLSLLLSNLSNPDSPCSSVVSVVLCVVCVVVRRVLSVVLVVQLVVLSSVLSCQVVPDDDPVSNVVSSVVSSVSSSVSCSVSSSVSSNVSVVSCCVVVVDD

pLDDT: mean 80.71, std 12.07, range [41.81, 95.12]

Mean predicted aligned error: 8.31 Å

Secondary structure (DSSP, 8-state):
--HHHHHHHHHHT-THHHHHHHHHHHHHHHHHHT-HHHHHHSSHHHHHSTHHHHHHHHHHHHHHHHHH-HHHHHHHHHHHHHHHHHHHHHHHHHHHHHHHHHHHHHS-----TTHHHHHHHHHHHHHHHHHHHHHHHHHHHHHHHHHHHHHHHHHHHHHHTT-GGGHHHHHHHHHHHHHHHHHHHHHHHHHHHHHHHHHHH-SS-HHHHHHHHHHHTHHHHHHHHHHHHHHHHHHHHHHHHHHHHS--HHHHHHHHHHHHHHHHHHHHHHHHHHHHHHHHHHHHHTTT-

Solvent-accessible surface area (backbone atoms only — not comparable to full-atom values): 15455 Å² total; per-residue (Å²): 130,61,71,66,58,55,46,53,58,56,39,69,79,41,60,66,60,62,49,50,49,46,52,52,36,42,53,52,49,54,53,52,70,70,26,68,63,45,64,69,66,42,33,67,65,52,79,74,41,86,55,48,61,55,52,51,47,52,49,49,50,50,53,50,54,40,62,73,39,56,71,63,37,54,53,50,50,53,52,48,52,52,50,37,44,53,54,14,48,62,55,13,60,63,46,23,55,49,41,40,54,50,44,40,61,71,68,72,51,84,84,58,87,70,57,51,62,63,51,38,54,62,26,26,58,53,32,21,54,50,43,29,49,46,59,63,46,50,57,55,52,49,50,56,50,54,58,46,48,53,51,42,49,53,33,53,52,44,56,75,65,68,58,70,94,51,39,68,63,35,50,52,49,29,52,50,47,50,50,51,48,50,51,52,51,51,50,51,52,52,40,59,57,42,27,47,47,24,43,53,73,36,96,67,62,15,63,61,50,18,50,52,51,46,65,76,43,35,83,74,48,46,63,59,51,51,51,52,51,49,53,53,46,53,53,50,52,55,49,33,51,50,55,69,63,77,53,54,76,68,52,44,52,53,50,51,52,54,49,29,54,53,48,30,53,54,49,51,54,50,53,49,49,49,48,51,52,46,51,55,49,44,50,66,78,54,70,86,124

Sequence (289 aa):
MSGLAVYFMRMKKRPYIPLFILISTLIITVLEHKSPIVEKYGSFKLIFSKDIMDSLGELSHKVETFIAEPKNAIVQILLYLLFALAVSAVISFFTSIYIRKFYLAVSDAEVIKGEFLHNSLGTFVKTIFYFFAIFVSAPILLLLLVFSIAIVYITILVFFSGKASWIVALVVLALLTIAVGFFAFVFYVVYFSYTQPAIAAFRKGGFRTALSMTGGYCWYLMPKTILYLFVMLVVRVVLLAIHYGLASPTMALIVIGITWIIRFIVYVIYTYFIYTSFVAIKDDMFSEE